Protein AF-0000000070115572 (afdb_homodimer)

Solvent-accessible surface area (backbone atoms only — not comparable to full-atom values): 14801 Å² total; per-residue (Å²): 129,80,60,59,31,49,26,43,36,38,38,39,29,37,29,60,44,63,42,50,76,48,40,78,31,68,67,53,45,47,51,47,52,53,50,46,38,51,71,48,70,54,51,82,68,42,77,66,48,71,41,75,22,66,76,56,64,79,59,21,29,26,36,39,37,32,37,33,65,40,51,37,38,36,39,39,28,25,46,79,62,22,36,34,39,39,40,41,35,26,48,62,84,66,56,69,66,54,57,51,50,49,46,35,72,68,25,48,54,63,42,81,76,41,76,47,77,40,82,37,50,71,74,35,58,87,38,64,68,52,35,51,50,55,46,52,55,59,55,64,72,104,129,80,60,61,30,49,26,43,36,38,38,39,30,40,30,61,44,64,43,49,76,47,40,77,31,68,65,53,45,46,52,48,53,53,51,46,38,52,70,47,69,53,49,81,68,41,76,64,49,69,43,75,23,67,74,58,61,79,59,20,28,27,36,38,37,32,36,32,65,43,50,37,39,37,38,40,27,24,44,78,61,22,36,35,40,39,39,41,36,24,48,62,84,67,56,68,67,52,56,51,50,48,46,35,72,66,24,48,55,63,40,82,79,42,77,46,77,41,80,36,49,70,74,35,59,85,37,66,69,51,34,52,50,56,45,54,55,59,54,66,71,102

Radius of gyration: 18.83 Å; Cα contacts (8 Å, |Δi|>4): 636; chains: 2; bounding box: 41×57×43 Å

Nearest PDB structures (foldseek):
  1tlu-assembly1_B  TM=8.584E-01  e=2.158E-07  Thermotoga maritima
  1tmi-assembly1_B  TM=8.561E-01  e=4.772E-07  Thermotoga maritima
  1dfv-assembly2_B  TM=2.682E-01  e=1.563E-01  Homo sapiens
  3ped-assembly2_B  TM=2.708E-01  e=2.548E-01  Homo sapiens
  7cu8-assembly1_B  TM=3.172E-01  e=5.734E+00  Mycobacterium tuberculosis H37Rv

Organism: Actinoplanes teichomyceticus (NCBI:txid1867)

Secondary structure (DSSP, 8-state):
---SEEEEEEEEEEES-S--GGGG-HHHHHHHHHHHHHHTT--EEEEEEEEEE-SSTTT-EEEEEEEETTEEEEEEEETTTTEEEEEEEESS---HHHHHHHHHHHH---EEEEEEEEEEEET--SSHHHHHHHHHHHHTT-/---SEEEEEEEEEEES-S--GGGG-HHHHHHHHHHHHHHTT--EEEEEE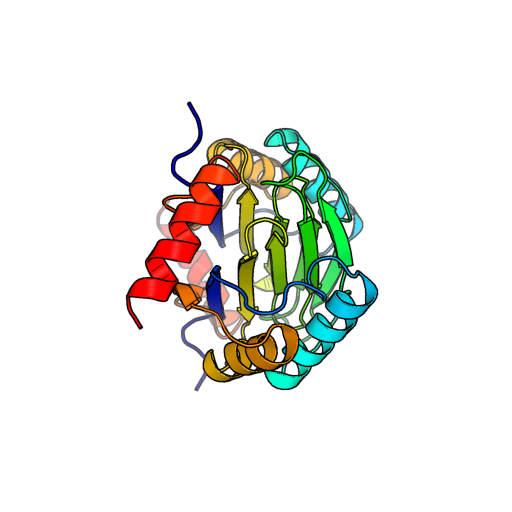EEEE-SSTTT-EEEEEEEETTEEEEEEEETTTTEEEEEEEESS---HHHHHHHHHHHH---EEEEEEEEEEEET--SSHHHHHHHHHHHHTT-

Structure (mmCIF, N/CA/C/O backbone):
data_AF-0000000070115572-model_v1
#
loop_
_entity.id
_entity.type
_entity.pdbx_description
1 polymer 'S-adenosylmethionine decarboxylase'
#
loop_
_atom_site.group_PDB
_atom_site.id
_atom_site.type_symbol
_atom_site.label_atom_id
_atom_site.label_alt_id
_atom_site.label_comp_id
_atom_site.label_asym_id
_atom_site.label_entity_id
_atom_site.label_seq_id
_atom_site.pdbx_PDB_ins_code
_atom_site.Cartn_x
_atom_site.Cartn_y
_atom_site.Cartn_z
_atom_site.occupancy
_atom_site.B_iso_or_equiv
_atom_site.auth_seq_id
_atom_site.auth_comp_id
_atom_site.auth_asym_id
_atom_site.auth_atom_id
_atom_site.pdbx_PDB_model_num
ATOM 1 N N . MET A 1 1 ? 23.078 -13.906 -2.074 1 37.97 1 MET A N 1
ATOM 2 C CA . MET A 1 1 ? 22.406 -14.648 -1.014 1 37.97 1 MET A CA 1
ATOM 3 C C . MET A 1 1 ? 20.891 -14.461 -1.088 1 37.97 1 MET A C 1
ATOM 5 O O . MET A 1 1 ? 20.406 -13.328 -1.059 1 37.97 1 MET A O 1
ATOM 9 N N . GLY A 1 2 ? 20.266 -15.367 -1.833 1 51.84 2 GLY A N 1
ATOM 10 C CA . GLY A 1 2 ? 18.859 -15.234 -2.219 1 51.84 2 GLY A CA 1
ATOM 11 C C . GLY A 1 2 ? 17.953 -14.914 -1.051 1 51.84 2 GLY A C 1
ATOM 12 O O . GLY A 1 2 ? 18.141 -15.438 0.051 1 51.84 2 GLY A O 1
ATOM 13 N N . ASN A 1 3 ? 17.312 -13.797 -0.941 1 62.81 3 ASN A N 1
ATOM 14 C CA . ASN A 1 3 ? 16.516 -13.422 0.221 1 62.81 3 ASN A CA 1
ATOM 15 C C . ASN A 1 3 ? 15.562 -14.547 0.622 1 62.81 3 ASN A C 1
ATOM 17 O O . ASN A 1 3 ? 15.047 -15.266 -0.236 1 62.81 3 ASN A O 1
ATOM 21 N N . ASP A 1 4 ? 15.609 -14.984 1.886 1 84.19 4 ASP A N 1
ATOM 22 C CA . ASP A 1 4 ? 14.727 -16.016 2.412 1 84.19 4 ASP A CA 1
ATOM 23 C C . ASP A 1 4 ? 13.273 -15.547 2.434 1 84.19 4 ASP A C 1
ATOM 25 O O . ASP A 1 4 ? 12.375 -16.297 2.816 1 84.19 4 ASP A O 1
ATOM 29 N N . HIS A 1 5 ? 13.125 -14.297 2.08 1 91.62 5 HIS A N 1
ATOM 30 C CA . HIS A 1 5 ? 11.781 -13.742 1.912 1 91.62 5 HIS A CA 1
ATOM 31 C C . HIS A 1 5 ? 11.688 -12.906 0.643 1 91.62 5 HIS A C 1
ATOM 33 O O . HIS A 1 5 ? 12.695 -12.664 -0.026 1 91.62 5 HIS A O 1
ATOM 39 N N . TYR A 1 6 ? 10.516 -12.633 0.18 1 91.12 6 TYR A N 1
ATOM 40 C CA . TYR A 1 6 ? 10.297 -11.867 -1.043 1 91.12 6 TYR A CA 1
ATOM 41 C C . TYR A 1 6 ? 10.867 -10.461 -0.913 1 91.12 6 TYR A C 1
ATOM 43 O O . TYR A 1 6 ? 11.648 -10.016 -1.758 1 91.12 6 TYR A O 1
ATOM 51 N N . GLY A 1 7 ? 10.383 -9.742 0.134 1 93.81 7 GLY A N 1
ATOM 52 C CA . GLY A 1 7 ? 10.789 -8.359 0.32 1 93.81 7 GLY A CA 1
ATOM 53 C C . GLY A 1 7 ? 10.375 -7.789 1.664 1 93.81 7 GLY A C 1
ATOM 54 O O . GLY A 1 7 ? 9.945 -8.531 2.551 1 93.81 7 GLY A O 1
ATOM 55 N N . ASP A 1 8 ? 10.617 -6.484 1.775 1 95.94 8 ASP A N 1
ATOM 56 C CA . ASP A 1 8 ? 10.312 -5.781 3.016 1 95.94 8 ASP A CA 1
ATOM 57 C C . ASP A 1 8 ? 9.219 -4.738 2.793 1 95.94 8 ASP A C 1
ATOM 59 O O . ASP A 1 8 ? 9.156 -4.105 1.736 1 95.94 8 ASP A O 1
ATOM 63 N N . GLU A 1 9 ? 8.375 -4.574 3.771 1 97.69 9 GLU A N 1
ATOM 64 C CA . GLU A 1 9 ? 7.34 -3.549 3.756 1 97.69 9 GLU A CA 1
ATOM 65 C C . GLU A 1 9 ? 7.469 -2.611 4.953 1 97.69 9 GLU A C 1
ATOM 67 O O . GLU A 1 9 ? 7.363 -3.043 6.102 1 97.69 9 GLU A O 1
ATOM 72 N N . LEU A 1 10 ? 7.742 -1.354 4.656 1 98.25 10 LEU A N 1
ATOM 73 C CA . LEU A 1 10 ? 7.863 -0.293 5.652 1 98.25 10 LEU A CA 1
ATOM 74 C C . LEU A 1 10 ? 6.574 0.517 5.742 1 98.25 10 LEU A C 1
ATOM 76 O O . LEU A 1 10 ? 6.047 0.964 4.723 1 98.25 10 LEU A O 1
ATOM 80 N N . THR A 1 11 ? 6.027 0.649 6.961 1 98.38 11 THR A N 1
ATOM 81 C CA . THR A 1 11 ? 4.91 1.558 7.207 1 98.38 11 THR A CA 1
ATOM 82 C C . THR A 1 11 ? 5.281 2.592 8.266 1 98.38 11 THR A C 1
ATOM 84 O O . THR A 1 11 ? 5.867 2.25 9.297 1 98.38 11 THR A O 1
ATOM 87 N N . LEU A 1 12 ? 5 3.836 7.949 1 98.56 12 LEU A N 1
ATOM 88 C CA . LEU A 1 12 ? 5.277 4.93 8.867 1 98.56 12 LEU A CA 1
ATOM 89 C C . LEU A 1 12 ? 4.047 5.812 9.055 1 98.56 12 LEU A C 1
ATOM 91 O O . LEU A 1 12 ? 3.199 5.898 8.164 1 98.56 12 LEU A O 1
ATOM 95 N N . ARG A 1 13 ? 3.977 6.387 10.203 1 97.88 13 ARG A N 1
ATOM 96 C CA . ARG A 1 13 ? 3.193 7.594 10.453 1 97.88 13 ARG A CA 1
ATOM 97 C C . ARG A 1 13 ? 4.09 8.75 10.883 1 97.88 13 ARG A C 1
ATOM 99 O O . ARG A 1 13 ? 4.801 8.648 11.883 1 97.88 13 ARG A O 1
ATOM 106 N N . LEU A 1 14 ? 4.125 9.758 10.117 1 97.81 14 LEU A N 1
ATOM 107 C CA . LEU A 1 14 ? 4.848 10.977 10.453 1 97.81 14 LEU A CA 1
ATOM 108 C C . LEU A 1 14 ? 3.889 12.055 10.953 1 97.81 14 LEU A C 1
ATOM 110 O O . LEU A 1 14 ? 2.854 12.312 10.336 1 97.81 14 LEU A O 1
ATOM 114 N N . SER A 1 15 ? 4.258 12.625 12.055 1 96.19 15 SER A N 1
ATOM 115 C CA . SER A 1 15 ? 3.375 13.578 12.711 1 96.19 15 SER A CA 1
ATOM 116 C C . SER A 1 15 ? 4.102 14.883 13.016 1 96.19 15 SER A C 1
ATOM 118 O O . SER A 1 15 ? 5.332 14.93 13.016 1 96.19 15 SER A O 1
ATOM 120 N N . GLY A 1 16 ? 3.275 15.883 13.289 1 94.81 16 GLY A N 1
ATOM 121 C CA . GLY A 1 16 ? 3.861 17.172 13.633 1 94.81 16 GLY A CA 1
ATOM 122 C C . GLY A 1 16 ? 4.711 17.75 12.516 1 94.81 16 GLY A C 1
ATOM 123 O O . GLY A 1 16 ? 5.789 18.297 12.766 1 94.81 16 GLY A O 1
ATOM 124 N N . ILE A 1 17 ? 4.25 17.594 11.336 1 96.19 17 ILE A N 1
ATOM 125 C CA . ILE A 1 17 ? 4.977 18.031 10.148 1 96.19 17 ILE A CA 1
ATOM 126 C C . ILE A 1 17 ? 5.176 19.531 10.18 1 96.19 17 ILE A C 1
ATOM 128 O O . ILE A 1 17 ? 4.219 20.297 10.375 1 96.19 17 ILE A O 1
ATOM 132 N N . ALA A 1 18 ? 6.418 19.938 9.945 1 97.06 18 ALA A N 1
ATOM 133 C CA . ALA A 1 18 ? 6.77 21.344 10.086 1 97.06 18 ALA A CA 1
ATOM 134 C C . ALA A 1 18 ? 6.242 22.172 8.914 1 97.06 18 ALA A C 1
ATOM 136 O O . ALA A 1 18 ? 5.68 23.25 9.109 1 97.06 18 ALA A O 1
ATOM 137 N N . ASP A 1 19 ? 6.426 21.734 7.75 1 97.81 19 ASP A N 1
ATOM 138 C CA . ASP A 1 19 ? 6.004 22.422 6.531 1 97.81 19 ASP A CA 1
ATOM 139 C C . ASP A 1 19 ? 4.984 21.594 5.758 1 97.81 19 ASP A C 1
ATOM 141 O O . ASP A 1 19 ? 5.324 20.547 5.199 1 97.81 19 ASP A O 1
ATOM 145 N N . VAL A 1 20 ? 3.76 22.078 5.656 1 97 20 VAL A N 1
ATOM 146 C CA . VAL A 1 20 ? 2.697 21.266 5.066 1 97 20 VAL A CA 1
ATOM 147 C C . VAL A 1 20 ? 2.402 21.766 3.648 1 97 20 VAL A C 1
ATOM 149 O O . VAL A 1 20 ? 1.461 21.281 3.006 1 97 20 VAL A O 1
ATOM 152 N N . THR A 1 21 ? 3.207 22.641 3.086 1 96.56 21 THR A N 1
ATOM 153 C CA . THR A 1 21 ? 2.93 23.328 1.828 1 96.56 21 THR A CA 1
ATOM 154 C C . THR A 1 21 ? 2.854 22.328 0.676 1 96.56 21 THR A C 1
ATOM 156 O O . THR A 1 21 ? 2.014 22.469 -0.216 1 96.56 21 THR A O 1
ATOM 159 N N . ALA A 1 22 ? 3.645 21.344 0.724 1 97.62 22 ALA A N 1
ATOM 160 C CA . ALA A 1 22 ? 3.738 20.391 -0.385 1 97.62 22 ALA A CA 1
ATOM 161 C C . ALA A 1 22 ? 2.645 19.344 -0.297 1 97.62 22 ALA A C 1
ATOM 163 O O . ALA A 1 22 ? 2.385 18.625 -1.269 1 97.62 22 ALA A O 1
ATOM 164 N N . LEU A 1 23 ? 1.978 19.219 0.85 1 96.75 23 LEU A N 1
ATOM 165 C CA . LEU A 1 23 ? 1.125 18.062 1.142 1 96.75 23 LEU A CA 1
ATOM 166 C C . LEU A 1 23 ? -0.179 18.141 0.354 1 96.75 23 LEU A C 1
ATOM 168 O O . LEU A 1 23 ? -0.893 17.156 0.228 1 96.75 23 LEU A O 1
ATOM 172 N N . ASP A 1 24 ? -0.471 19.297 -0.156 1 93.75 24 ASP A N 1
ATOM 173 C CA . ASP A 1 24 ? -1.693 19.453 -0.937 1 93.75 24 ASP A CA 1
ATOM 174 C C . ASP A 1 24 ? -1.38 19.875 -2.369 1 93.75 24 ASP A C 1
ATOM 176 O O . ASP A 1 24 ? -2.197 20.531 -3.021 1 93.75 24 ASP A O 1
ATOM 180 N N . ASP A 1 25 ? -0.298 19.578 -2.889 1 96.69 25 ASP A N 1
ATOM 181 C CA . ASP A 1 25 ? 0.164 19.953 -4.223 1 96.69 25 ASP A CA 1
ATOM 182 C C . ASP A 1 25 ? 0.465 18.719 -5.066 1 96.69 25 ASP A C 1
ATOM 184 O O . ASP A 1 25 ? 1.462 18.031 -4.84 1 96.69 25 ASP A O 1
ATOM 188 N N . ASP A 1 26 ? -0.375 18.516 -6.117 1 97.62 26 ASP A N 1
ATOM 189 C CA . ASP A 1 26 ? -0.259 17.312 -6.953 1 97.62 26 ASP A CA 1
ATOM 190 C C . ASP A 1 26 ? 1.128 17.219 -7.586 1 97.62 26 ASP A C 1
ATOM 192 O O . ASP A 1 26 ? 1.725 16.141 -7.629 1 97.62 26 ASP A O 1
ATOM 196 N N . GLN A 1 27 ? 1.569 18.312 -8.078 1 98 27 GLN A N 1
ATOM 197 C CA . GLN A 1 27 ? 2.854 18.312 -8.766 1 98 27 GLN A CA 1
ATOM 198 C C . GLN A 1 27 ? 4.004 18.062 -7.797 1 98 27 GLN A C 1
ATOM 200 O O . GLN A 1 27 ? 4.941 17.328 -8.117 1 98 27 GLN A O 1
ATOM 205 N N . ALA A 1 28 ? 3.93 18.703 -6.652 1 98.38 28 ALA A N 1
ATOM 206 C CA . ALA A 1 28 ? 4.965 18.5 -5.641 1 98.38 28 ALA A CA 1
ATOM 207 C C . ALA A 1 28 ? 5.016 17.031 -5.199 1 98.38 28 ALA A C 1
ATOM 209 O O . ALA A 1 28 ? 6.098 16.453 -5.062 1 98.38 28 ALA A O 1
ATOM 210 N N . LEU A 1 29 ? 3.889 16.438 -5.012 1 98.44 29 LEU A N 1
ATOM 211 C CA . LEU A 1 29 ? 3.834 15.055 -4.551 1 98.44 29 LEU A CA 1
ATOM 212 C C . LEU A 1 29 ? 4.305 14.102 -5.645 1 98.44 29 LEU A C 1
ATOM 214 O O . LEU A 1 29 ? 4.949 13.094 -5.355 1 98.44 29 LEU A O 1
ATOM 218 N N . THR A 1 30 ? 3.969 14.391 -6.879 1 98.62 30 THR A N 1
ATOM 219 C CA . THR A 1 30 ? 4.453 13.586 -7.996 1 98.62 30 THR A CA 1
ATOM 220 C C . THR A 1 30 ? 5.977 13.602 -8.055 1 98.62 30 THR A C 1
ATOM 222 O O . THR A 1 30 ? 6.609 12.547 -8.164 1 98.62 30 THR A O 1
ATOM 225 N N . ARG A 1 31 ? 6.535 14.758 -7.961 1 98.5 31 ARG A N 1
ATOM 226 C CA . ARG A 1 31 ? 7.984 14.898 -7.961 1 98.5 31 ARG A CA 1
ATOM 227 C C . ARG A 1 31 ? 8.602 14.18 -6.766 1 98.5 31 ARG A C 1
ATOM 229 O O . ARG A 1 31 ? 9.609 13.477 -6.91 1 98.5 31 ARG A O 1
ATOM 236 N N . PHE A 1 32 ? 8.008 14.359 -5.637 1 98.75 32 PHE A N 1
ATOM 237 C CA . PHE A 1 32 ? 8.5 13.727 -4.418 1 98.75 32 PHE A CA 1
ATOM 238 C C . PHE A 1 32 ? 8.555 12.211 -4.578 1 98.75 32 PHE A C 1
ATOM 240 O O . PHE A 1 32 ? 9.562 11.586 -4.246 1 98.75 32 PHE A O 1
ATOM 247 N N . MET A 1 33 ? 7.473 11.633 -5.109 1 98.69 33 MET A N 1
ATOM 248 C CA . MET A 1 33 ? 7.41 10.18 -5.246 1 98.69 33 MET A CA 1
ATOM 249 C C . MET A 1 33 ? 8.516 9.68 -6.164 1 98.69 33 MET A C 1
ATOM 251 O O . MET A 1 33 ? 9.148 8.656 -5.883 1 98.69 33 MET A O 1
ATOM 255 N N . ARG A 1 34 ? 8.742 10.359 -7.215 1 98.25 34 ARG A N 1
ATOM 256 C CA . ARG A 1 34 ? 9.797 9.961 -8.141 1 98.25 34 ARG A CA 1
ATOM 257 C C . ARG A 1 34 ? 11.164 10.07 -7.48 1 98.25 34 ARG A C 1
ATOM 259 O O . ARG A 1 34 ? 12 9.172 -7.625 1 98.25 34 ARG A O 1
ATOM 266 N N . GLU A 1 35 ? 11.391 11.133 -6.781 1 98.38 35 GLU A N 1
ATOM 267 C CA . GLU A 1 35 ? 12.664 11.344 -6.094 1 98.38 35 GLU A CA 1
ATOM 268 C C . GLU A 1 35 ? 12.867 10.312 -4.984 1 98.38 35 GLU A C 1
ATOM 270 O O . GLU A 1 35 ? 13.992 9.844 -4.773 1 98.38 35 GLU A O 1
ATOM 275 N N . LEU A 1 36 ? 11.797 10 -4.238 1 98.19 36 LEU A N 1
ATOM 276 C CA . LEU A 1 36 ? 11.859 8.977 -3.199 1 98.19 36 LEU A CA 1
ATOM 277 C C . LEU A 1 36 ? 12.297 7.637 -3.779 1 98.19 36 LEU A C 1
ATOM 279 O O . LEU A 1 36 ? 13.219 7.008 -3.266 1 98.19 36 LEU A O 1
ATOM 283 N N . VAL A 1 37 ? 11.656 7.219 -4.883 1 97.19 37 VAL A N 1
ATOM 284 C CA . VAL A 1 37 ? 11.93 5.934 -5.52 1 97.19 37 VAL A CA 1
ATOM 285 C C . VAL A 1 37 ? 13.383 5.898 -6 1 97.19 37 VAL A C 1
ATOM 287 O O . VAL A 1 37 ? 14.078 4.898 -5.82 1 97.19 37 VAL A O 1
ATOM 290 N N . GLN A 1 38 ? 13.789 7.008 -6.559 1 96.31 38 GLN A N 1
ATOM 291 C CA . GLN A 1 38 ? 15.172 7.113 -7.008 1 96.31 38 GLN A CA 1
ATOM 292 C C . GLN A 1 38 ? 16.141 7.012 -5.832 1 96.31 38 GLN A C 1
ATOM 294 O O . GLN A 1 38 ? 17.141 6.293 -5.906 1 96.31 38 GLN A O 1
ATOM 299 N N . ARG A 1 39 ? 15.859 7.672 -4.781 1 96.38 39 ARG A N 1
ATOM 300 C CA . ARG A 1 39 ? 16.719 7.715 -3.611 1 96.38 39 ARG A CA 1
ATOM 301 C C . ARG A 1 39 ? 16.906 6.328 -3.008 1 96.38 39 ARG A C 1
ATOM 303 O O . ARG A 1 39 ? 17.984 5.988 -2.529 1 96.38 39 ARG A O 1
ATOM 310 N N . ILE A 1 40 ? 15.844 5.555 -3.025 1 95.06 40 ILE A N 1
ATOM 311 C CA . ILE A 1 40 ? 15.922 4.25 -2.377 1 95.06 40 ILE A CA 1
ATOM 312 C C . ILE A 1 40 ? 16.359 3.193 -3.393 1 95.06 40 ILE A C 1
ATOM 314 O O . ILE A 1 40 ? 16.281 1.993 -3.115 1 95.06 40 ILE A O 1
ATOM 318 N N . GLY A 1 41 ? 16.672 3.625 -4.559 1 94 41 GLY A N 1
ATOM 319 C CA . GLY A 1 41 ? 17.297 2.756 -5.547 1 94 41 GLY A CA 1
ATOM 320 C C . GLY A 1 41 ? 16.297 1.858 -6.258 1 94 41 GLY A C 1
ATOM 321 O O . GLY A 1 41 ? 16.641 0.74 -6.652 1 94 41 GLY A O 1
ATOM 322 N N . MET A 1 42 ? 15.078 2.256 -6.422 1 94.19 42 MET A N 1
ATOM 323 C CA . MET A 1 42 ? 14.055 1.443 -7.07 1 94.19 42 MET A CA 1
ATOM 324 C C . MET A 1 42 ? 13.688 2.016 -8.438 1 94.19 42 MET A C 1
ATOM 326 O O . MET A 1 42 ? 14.211 3.057 -8.836 1 94.19 42 MET A O 1
ATOM 330 N N . THR A 1 43 ? 12.922 1.245 -9.133 1 93.5 43 THR A N 1
ATOM 331 C CA . THR A 1 43 ? 12.516 1.633 -10.484 1 93.5 43 THR A CA 1
ATOM 332 C C . THR A 1 43 ? 11 1.746 -10.586 1 93.5 43 THR A C 1
ATOM 334 O O . THR A 1 43 ? 10.273 0.813 -10.227 1 93.5 43 THR A O 1
ATOM 337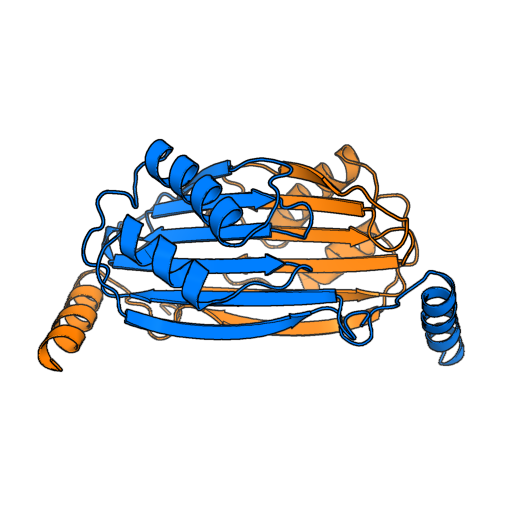 N N . VAL A 1 44 ? 10.578 2.896 -11.156 1 95.94 44 VAL A N 1
ATOM 338 C CA . VAL A 1 44 ? 9.156 3.104 -11.391 1 95.94 44 VAL A CA 1
ATOM 339 C C . VAL A 1 44 ? 8.719 2.355 -12.648 1 95.94 44 VAL A C 1
ATOM 341 O O . VAL A 1 44 ? 9.344 2.494 -13.703 1 95.94 44 VAL A O 1
ATOM 344 N N . ILE A 1 45 ? 7.668 1.651 -12.5 1 96.19 45 ILE A N 1
ATOM 345 C CA . ILE A 1 45 ? 7.121 0.988 -13.68 1 96.19 45 ILE A CA 1
ATOM 346 C C . ILE A 1 45 ? 5.844 1.694 -14.125 1 96.19 45 ILE A C 1
ATOM 348 O O . ILE A 1 45 ? 5.551 1.767 -15.32 1 96.19 45 ILE A O 1
ATOM 352 N N . ALA A 1 46 ? 5.062 2.207 -13.234 1 97.56 46 ALA A N 1
ATOM 353 C CA . ALA A 1 46 ? 3.848 2.947 -13.555 1 97.56 46 ALA A CA 1
ATOM 354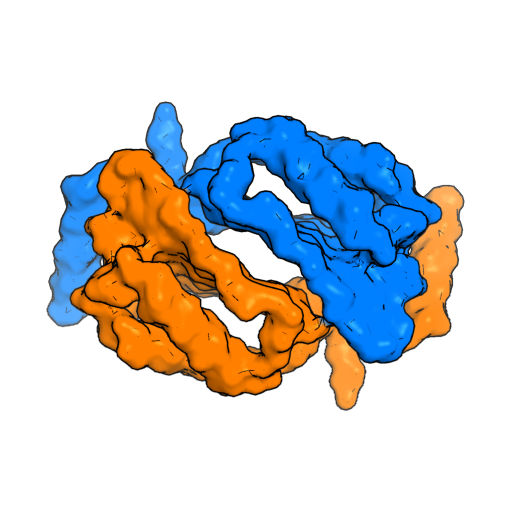 C C . ALA A 1 46 ? 3.533 3.982 -12.477 1 97.56 46 ALA A C 1
ATOM 356 O O . ALA A 1 46 ? 3.709 3.719 -11.281 1 97.56 46 ALA A O 1
ATOM 357 N N . GLY A 1 47 ? 3.021 5.133 -12.922 1 97.31 47 GLY A N 1
ATOM 358 C CA . GLY A 1 47 ? 2.715 6.23 -12.023 1 97.31 47 GLY A CA 1
ATOM 359 C C . GLY A 1 47 ? 3.838 7.242 -11.914 1 97.31 47 GLY A C 1
ATOM 360 O O . GLY A 1 47 ? 4.668 7.359 -12.812 1 97.31 47 GLY A O 1
ATOM 361 N N . PRO A 1 48 ? 3.676 8.039 -10.812 1 98.38 48 PRO A N 1
ATOM 362 C CA . PRO A 1 48 ? 2.764 8.078 -9.664 1 98.38 48 PRO A CA 1
ATOM 363 C C . PRO A 1 48 ? 1.355 8.531 -10.047 1 98.38 48 PRO A C 1
ATOM 365 O O . PRO A 1 48 ? 1.188 9.344 -10.953 1 98.38 48 PRO A O 1
ATOM 368 N N . MET A 1 49 ? 0.432 7.969 -9.422 1 98.44 49 MET A N 1
ATOM 369 C CA . MET A 1 49 ? -0.957 8.414 -9.43 1 98.44 49 MET A CA 1
ATOM 370 C C . MET A 1 49 ? -1.274 9.219 -8.172 1 98.44 49 MET A C 1
ATOM 372 O O . MET A 1 49 ? -1.022 8.75 -7.055 1 98.44 49 MET A O 1
ATOM 376 N N . VAL A 1 50 ? -1.714 10.469 -8.359 1 98.12 50 VAL A N 1
ATOM 377 C CA . VAL A 1 50 ? -2.064 11.328 -7.234 1 98.12 50 VAL A CA 1
ATOM 378 C C . VAL A 1 50 ? -3.555 11.656 -7.277 1 98.12 50 VAL A C 1
ATOM 380 O O . VAL A 1 50 ? -4.109 11.914 -8.352 1 98.12 50 VAL A O 1
ATOM 383 N N . ALA A 1 51 ? -4.191 11.633 -6.129 1 97.75 51 ALA A N 1
ATOM 384 C CA . ALA A 1 51 ? -5.621 11.93 -6.055 1 97.75 51 ALA A CA 1
ATOM 385 C C . ALA A 1 51 ? -5.957 12.695 -4.781 1 97.75 51 ALA A C 1
ATOM 387 O O . ALA A 1 51 ? -5.234 12.609 -3.787 1 97.75 51 ALA A O 1
ATOM 388 N N . THR A 1 52 ? -7.023 13.414 -4.859 1 96.12 52 THR A N 1
ATOM 389 C CA . THR A 1 52 ? -7.492 14.211 -3.727 1 96.12 52 THR A CA 1
ATOM 390 C C . THR A 1 52 ? -8.57 13.453 -2.947 1 96.12 52 THR A C 1
ATOM 392 O O . THR A 1 52 ? -9.523 12.945 -3.535 1 96.12 52 THR A O 1
ATOM 395 N N . GLU A 1 53 ? -8.25 13.312 -1.733 1 88.38 53 GLU A N 1
ATOM 396 C CA . GLU A 1 53 ? -9.273 12.82 -0.823 1 88.38 53 GLU A CA 1
ATOM 397 C C . GLU A 1 53 ? -10.094 13.977 -0.242 1 88.38 53 GLU A C 1
ATOM 399 O O . GLU A 1 53 ? -9.57 14.805 0.498 1 88.38 53 GLU A O 1
ATOM 404 N N . GLY A 1 54 ? -11.266 13.977 -0.555 1 85.38 54 GLY A N 1
ATOM 405 C CA . GLY A 1 54 ? -12.133 15.047 -0.08 1 85.38 54 GLY A CA 1
ATOM 406 C C . GLY A 1 54 ? -12.672 14.797 1.314 1 85.38 54 GLY A C 1
ATOM 407 O O . GLY A 1 54 ? -12.125 13.992 2.064 1 85.38 54 GLY A O 1
ATOM 408 N N . GLY A 1 55 ? -13.633 15.656 1.797 1 82.06 55 GLY A N 1
ATOM 409 C CA . GLY A 1 55 ? -14.234 15.539 3.115 1 82.06 55 GLY A CA 1
ATOM 410 C C . GLY A 1 55 ? -13.891 16.703 4.031 1 82.06 55 GLY A C 1
ATOM 411 O O . GLY A 1 55 ? -13.445 17.75 3.566 1 82.06 55 GLY A O 1
ATOM 412 N N . PRO A 1 56 ? -14.219 16.438 5.266 1 84.06 56 PRO A N 1
ATOM 413 C CA . PRO A 1 56 ? -13.867 17.469 6.234 1 84.06 56 PRO A CA 1
ATOM 414 C C . PRO A 1 56 ? -12.352 17.641 6.391 1 84.06 56 PRO A C 1
ATOM 416 O O . PRO A 1 56 ? -11.586 16.781 5.969 1 84.06 56 PRO A O 1
ATOM 419 N N . PRO A 1 57 ? -11.938 18.75 6.973 1 83.12 57 PRO A N 1
ATOM 420 C CA . PRO A 1 57 ? -10.508 19.078 7.059 1 83.12 57 PRO A CA 1
ATOM 421 C C . PRO A 1 57 ? -9.688 17.969 7.719 1 83.12 57 PRO A C 1
ATOM 423 O O . PRO A 1 57 ? -8.539 17.734 7.344 1 83.12 57 PRO A O 1
ATOM 426 N N . GLU A 1 58 ? -10.211 17.281 8.703 1 79.94 58 GLU A N 1
ATOM 427 C CA . GLU A 1 58 ? -9.461 16.266 9.43 1 79.94 58 GLU A CA 1
ATOM 428 C C . GLU A 1 58 ? -9.305 14.992 8.602 1 79.94 58 GLU A C 1
ATOM 430 O O . GLU A 1 58 ? -8.547 14.086 8.961 1 79.94 58 GLU A O 1
ATOM 435 N N . ARG A 1 59 ? -9.938 15 7.41 1 82.31 59 ARG A N 1
ATOM 436 C CA . ARG A 1 59 ? -9.828 13.812 6.562 1 82.31 59 ARG A CA 1
ATOM 437 C C . ARG A 1 59 ? -9.398 14.195 5.152 1 82.31 59 ARG A C 1
ATOM 439 O O . ARG A 1 59 ? -9.102 13.32 4.332 1 82.31 59 ARG A O 1
ATOM 446 N N . ALA A 1 60 ? -9.414 15.43 4.93 1 89.12 60 ALA A N 1
ATOM 447 C CA . ALA A 1 60 ? -9.062 15.906 3.592 1 89.12 60 ALA A CA 1
ATOM 448 C C . ALA A 1 60 ? -7.555 15.875 3.375 1 89.12 60 ALA A C 1
ATOM 450 O O . ALA A 1 60 ? -6.785 16.219 4.277 1 89.12 60 ALA A O 1
ATOM 451 N N . GLY A 1 61 ? -7.133 15.422 2.254 1 93.5 61 GLY A N 1
ATOM 452 C CA . GLY A 1 61 ? -5.73 15.352 1.889 1 93.5 61 GLY A CA 1
ATOM 453 C C . GLY A 1 61 ? -5.5 14.766 0.507 1 93.5 61 GLY A C 1
ATOM 454 O O . GLY A 1 61 ? -6.297 14.992 -0.407 1 93.5 61 GLY A O 1
ATOM 455 N N . LYS A 1 62 ? -4.324 14.234 0.306 1 96.75 62 LYS A N 1
ATOM 456 C CA . LYS A 1 62 ? -3.975 13.633 -0.98 1 96.75 62 LYS A CA 1
ATOM 457 C C . LYS A 1 62 ? -3.299 12.281 -0.791 1 96.75 62 LYS A C 1
ATOM 459 O O . LYS A 1 62 ? -2.646 12.047 0.227 1 96.75 62 LYS A O 1
ATOM 464 N N . SER A 1 63 ? -3.537 11.453 -1.713 1 97.31 63 SER A N 1
ATOM 465 C CA . SER A 1 63 ? -2.838 10.18 -1.805 1 97.31 63 SER A CA 1
ATOM 466 C C . SER A 1 63 ? -1.986 10.102 -3.068 1 97.31 63 SER A C 1
ATOM 468 O O . SER A 1 63 ? -2.395 10.586 -4.125 1 97.31 63 SER A O 1
ATOM 470 N N . ALA A 1 64 ? -0.852 9.555 -2.955 1 98.31 64 ALA A N 1
ATOM 471 C CA . ALA A 1 64 ? 0.029 9.273 -4.086 1 98.31 64 ALA A CA 1
ATOM 472 C C . ALA A 1 64 ? 0.538 7.836 -4.043 1 98.31 64 ALA A C 1
ATOM 474 O O . ALA A 1 64 ? 1.016 7.371 -3.004 1 98.31 64 ALA A O 1
ATOM 475 N N . VAL A 1 65 ? 0.403 7.148 -5.188 1 98.44 65 VAL A N 1
ATOM 476 C CA . VAL A 1 65 ? 0.865 5.77 -5.254 1 98.44 65 VAL A CA 1
ATOM 477 C C . VAL A 1 65 ? 1.703 5.562 -6.516 1 98.44 65 VAL A C 1
ATOM 479 O O . VAL A 1 65 ? 1.468 6.211 -7.535 1 98.44 65 VAL A O 1
ATOM 482 N N . VAL A 1 66 ? 2.67 4.715 -6.43 1 98.44 66 VAL A N 1
ATOM 483 C CA . VAL A 1 66 ? 3.529 4.363 -7.555 1 98.44 66 VAL A CA 1
ATOM 484 C C . VAL A 1 66 ? 3.783 2.855 -7.562 1 98.44 66 VAL A C 1
ATOM 486 O O . VAL A 1 66 ? 3.936 2.242 -6.504 1 98.44 66 VAL A O 1
ATOM 489 N N . ILE A 1 67 ? 3.725 2.266 -8.727 1 98 67 ILE A N 1
ATOM 490 C CA . ILE A 1 67 ? 4.082 0.861 -8.883 1 98 67 ILE A CA 1
ATOM 491 C C . ILE A 1 67 ? 5.566 0.742 -9.227 1 98 67 ILE A C 1
ATOM 493 O O . ILE A 1 67 ? 6.055 1.41 -10.141 1 98 67 ILE A O 1
ATOM 497 N N . LEU A 1 68 ? 6.199 -0.065 -8.477 1 95.69 68 LEU A N 1
ATOM 498 C CA . LEU A 1 68 ? 7.629 -0.307 -8.641 1 95.69 68 LEU A CA 1
ATOM 499 C C . LEU A 1 68 ? 7.875 -1.626 -9.359 1 95.69 68 LEU A C 1
ATOM 501 O O . LEU A 1 68 ? 7 -2.494 -9.398 1 95.69 68 LEU A O 1
ATOM 505 N N . ALA A 1 69 ? 9.062 -1.795 -9.953 1 86.56 69 ALA A N 1
ATOM 506 C CA . ALA A 1 69 ? 9.469 -3.107 -10.453 1 86.56 69 ALA A CA 1
ATOM 507 C C . ALA A 1 69 ? 9.461 -4.145 -9.336 1 86.56 69 ALA A C 1
ATOM 509 O O . ALA A 1 69 ? 9.25 -5.336 -9.586 1 86.56 69 ALA A O 1
ATOM 510 N N . GLU A 1 70 ? 9.453 -3.588 -8.117 1 74 70 GLU A N 1
ATOM 511 C CA . GLU A 1 70 ? 9.547 -4.418 -6.922 1 74 70 GLU A CA 1
ATOM 512 C C . GLU A 1 70 ? 8.352 -4.188 -5.996 1 74 70 GLU A C 1
ATOM 514 O O . GLU A 1 70 ? 8.516 -4.098 -4.777 1 74 70 GLU A O 1
ATOM 519 N N . SER A 1 71 ? 7.238 -3.943 -6.391 1 93.62 71 SER A N 1
ATOM 520 C CA . SER A 1 71 ? 5.996 -3.783 -5.637 1 93.62 71 SER A CA 1
ATOM 521 C C . SER A 1 71 ? 5.461 -2.359 -5.75 1 93.62 71 SER A C 1
ATOM 523 O O . SER A 1 71 ? 5.168 -1.886 -6.852 1 93.62 71 SER A O 1
ATOM 525 N N . HIS A 1 72 ? 5.238 -1.647 -4.492 1 97.62 72 HIS A N 1
ATOM 526 C CA . HIS A 1 72 ? 4.648 -0.319 -4.625 1 97.62 72 HIS A CA 1
ATOM 527 C C . HIS A 1 72 ? 5.035 0.574 -3.451 1 97.62 72 HIS A C 1
ATOM 529 O O . HIS A 1 72 ? 5.566 0.093 -2.449 1 97.62 72 HIS A O 1
ATOM 535 N N . ALA A 1 73 ? 4.875 1.839 -3.621 1 98.31 73 ALA A N 1
ATOM 536 C CA . ALA A 1 73 ? 4.945 2.822 -2.543 1 98.31 73 ALA A CA 1
ATOM 537 C C . ALA A 1 73 ? 3.719 3.73 -2.547 1 98.31 73 ALA A C 1
ATOM 539 O O . ALA A 1 73 ? 3.168 4.031 -3.607 1 98.31 73 ALA A O 1
ATOM 540 N N . ALA A 1 74 ? 3.301 4.133 -1.368 1 98.44 74 ALA A N 1
ATOM 541 C CA . ALA A 1 74 ? 2.143 5.012 -1.219 1 98.44 74 ALA A CA 1
ATOM 542 C C . ALA A 1 74 ? 2.342 5.992 -0.067 1 98.44 74 ALA A C 1
ATOM 544 O O . ALA A 1 74 ? 2.959 5.652 0.946 1 98.44 74 ALA A O 1
ATOM 545 N N . ILE A 1 75 ? 1.834 7.172 -0.234 1 98.44 75 ILE A N 1
ATOM 546 C CA . ILE A 1 75 ? 1.741 8.117 0.873 1 98.44 75 ILE A CA 1
ATOM 547 C C . ILE A 1 75 ? 0.335 8.711 0.928 1 98.44 75 ILE A C 1
ATOM 549 O O . ILE A 1 75 ? -0.32 8.867 -0.105 1 98.44 75 ILE A O 1
ATOM 553 N N . HIS A 1 76 ? -0.172 8.977 2.041 1 97.06 76 HIS A N 1
ATOM 554 C CA . HIS A 1 76 ? -1.415 9.688 2.316 1 97.06 76 HIS A CA 1
ATOM 555 C C . HIS A 1 76 ? -1.172 10.891 3.219 1 97.06 76 HIS A C 1
ATOM 557 O O . HIS A 1 76 ? -0.68 10.742 4.34 1 97.06 76 HIS A O 1
ATOM 563 N N . THR A 1 77 ? -1.468 12.055 2.707 1 96.94 77 THR A N 1
ATOM 564 C CA . THR A 1 77 ? -1.13 13.289 3.4 1 96.94 77 THR A CA 1
ATOM 565 C C . THR A 1 77 ? -2.385 13.961 3.959 1 96.94 77 THR A C 1
ATOM 567 O O . THR A 1 77 ? -3.438 13.945 3.316 1 96.94 77 THR A O 1
ATOM 570 N N . TYR A 1 78 ? -2.258 14.453 5.145 1 94.31 78 TYR A N 1
ATOM 571 C CA . TYR A 1 78 ? -3.303 15.203 5.836 1 94.31 78 TYR A CA 1
ATOM 572 C C . TYR A 1 78 ? -2.766 16.531 6.363 1 94.31 78 TYR A C 1
ATOM 574 O O . TYR A 1 78 ? -2.455 16.656 7.551 1 94.31 78 TYR A O 1
ATOM 582 N N . PRO A 1 79 ? -2.773 17.516 5.449 1 94.19 79 PRO A N 1
ATOM 583 C CA . PRO A 1 79 ? -2.115 18.781 5.777 1 94.19 79 PRO A CA 1
ATOM 584 C C . PRO A 1 79 ? -2.715 19.469 7.008 1 94.19 79 PRO A C 1
ATOM 586 O O . PRO A 1 79 ? -1.983 20.031 7.824 1 94.19 79 PRO A O 1
ATOM 589 N N . HIS A 1 80 ? -3.996 19.422 7.227 1 92.25 80 HIS A N 1
ATOM 590 C CA . HIS A 1 80 ? -4.645 20.109 8.344 1 92.25 80 HIS A CA 1
ATOM 591 C C . HIS A 1 80 ? -4.266 19.469 9.672 1 92.25 80 HIS A C 1
ATOM 593 O O . HIS A 1 80 ? -4.277 20.141 10.711 1 92.25 80 HIS A O 1
ATOM 599 N N . LEU A 1 81 ? -3.912 18.234 9.633 1 92.19 81 LEU A N 1
ATOM 600 C CA . LEU A 1 81 ? -3.545 17.516 10.852 1 92.19 81 LEU A CA 1
ATOM 601 C C . LEU A 1 81 ? -2.029 17.406 10.984 1 92.19 81 LEU A C 1
ATOM 603 O O . LEU A 1 81 ? -1.521 16.953 12.008 1 92.19 81 LEU A O 1
ATOM 607 N N . ARG A 1 82 ? -1.364 17.703 9.938 1 94.31 82 ARG A N 1
ATOM 608 C CA . ARG A 1 82 ? 0.092 17.609 9.875 1 94.31 82 ARG A CA 1
ATOM 609 C C . ARG A 1 82 ? 0.561 16.172 10.055 1 94.31 82 ARG A C 1
ATOM 611 O O . ARG A 1 82 ? 1.412 15.891 10.898 1 94.31 82 ARG A O 1
ATOM 618 N N . GLU A 1 83 ? -0.064 15.328 9.25 1 95.25 83 GLU A N 1
ATOM 619 C CA . GLU A 1 83 ? 0.183 13.891 9.305 1 95.25 83 GLU A CA 1
ATOM 620 C C . GLU A 1 83 ? 0.466 13.328 7.918 1 95.25 83 GLU A C 1
ATOM 622 O O . GLU A 1 83 ? -0.094 13.797 6.926 1 95.25 83 GLU A O 1
ATOM 627 N N . ILE A 1 84 ? 1.281 12.312 7.852 1 97.12 84 ILE A N 1
ATOM 628 C CA . ILE A 1 84 ? 1.525 11.539 6.641 1 97.12 84 ILE A CA 1
ATOM 629 C C . ILE A 1 84 ? 1.588 10.047 6.988 1 97.12 84 ILE A C 1
ATOM 631 O O . ILE A 1 84 ? 2.256 9.656 7.945 1 97.12 84 ILE A O 1
ATOM 635 N N . PHE A 1 85 ? 0.854 9.25 6.25 1 97.75 85 PHE A N 1
ATOM 636 C CA . PHE A 1 85 ? 1.075 7.812 6.25 1 97.75 85 PHE A CA 1
ATOM 637 C C . PHE A 1 85 ? 1.963 7.398 5.086 1 97.75 85 PHE A C 1
ATOM 639 O O . PHE A 1 85 ? 1.816 7.91 3.973 1 97.75 85 PHE A O 1
ATOM 646 N N . VAL A 1 86 ? 2.85 6.434 5.332 1 98.56 86 VAL A N 1
ATOM 647 C CA . VAL A 1 86 ? 3.805 5.961 4.336 1 98.56 86 VAL A CA 1
ATOM 648 C C . VAL A 1 86 ? 3.754 4.438 4.254 1 98.56 86 VAL A C 1
ATOM 650 O O . VAL A 1 86 ? 3.752 3.754 5.277 1 98.56 86 VAL A O 1
ATOM 653 N N . ASN A 1 87 ? 3.658 3.924 3.121 1 98.38 87 ASN A N 1
ATOM 654 C CA . ASN A 1 87 ? 3.861 2.512 2.809 1 98.38 87 ASN A CA 1
ATOM 655 C C . ASN A 1 87 ? 4.926 2.324 1.729 1 98.38 87 ASN A C 1
ATOM 657 O O . ASN A 1 87 ? 4.816 2.891 0.64 1 98.38 87 ASN A O 1
ATOM 661 N N . VAL A 1 88 ? 5.945 1.557 1.981 1 98.12 88 VAL A N 1
ATOM 662 C CA . VAL A 1 88 ? 6.926 1.152 0.981 1 98.12 88 VAL A CA 1
ATOM 663 C C . VAL A 1 88 ? 7.125 -0.361 1.032 1 98.12 88 VAL A C 1
ATOM 665 O O . VAL A 1 88 ? 7.578 -0.899 2.045 1 98.12 88 VAL A O 1
ATOM 668 N N . PHE A 1 89 ? 6.73 -1.031 -0.017 1 97.62 89 PHE A N 1
ATOM 669 C CA . PHE A 1 89 ? 6.945 -2.463 -0.195 1 97.62 89 PHE A CA 1
ATOM 670 C C . PHE A 1 89 ? 7.895 -2.727 -1.359 1 97.62 89 PHE A C 1
ATOM 672 O O . PHE A 1 89 ? 7.66 -2.256 -2.475 1 97.62 89 PHE A O 1
ATOM 679 N N . SER A 1 90 ? 8.969 -3.457 -1.057 1 93.88 90 SER A N 1
ATOM 680 C CA . SER A 1 90 ? 9.953 -3.705 -2.104 1 93.88 90 SER A CA 1
ATOM 681 C C . SER A 1 90 ? 10.648 -5.051 -1.902 1 93.88 90 SER A C 1
ATOM 683 O O . SER A 1 90 ? 10.898 -5.457 -0.768 1 93.88 90 SER A O 1
ATOM 685 N N . CYS A 1 91 ? 10.922 -5.672 -2.996 1 89 91 CYS A N 1
ATOM 686 C CA . CYS A 1 91 ? 11.719 -6.891 -2.928 1 89 91 CYS A CA 1
ATOM 687 C C . CYS A 1 91 ? 13.203 -6.559 -2.824 1 89 91 CYS A C 1
ATOM 689 O O . CYS A 1 91 ? 14 -7.387 -2.367 1 89 91 CYS A O 1
ATOM 691 N N . LYS A 1 92 ? 13.578 -5.398 -3.355 1 89.31 92 LYS A N 1
ATOM 692 C CA . LYS A 1 92 ? 14.945 -4.914 -3.193 1 89.31 92 LYS A CA 1
ATOM 693 C C . LYS A 1 92 ? 15.125 -4.223 -1.846 1 89.31 92 LYS A C 1
ATOM 695 O O . LYS A 1 92 ? 14.273 -3.443 -1.421 1 89.31 92 LYS A O 1
ATOM 700 N N . PRO A 1 93 ? 16.234 -4.555 -1.272 1 91.19 93 PRO A N 1
ATOM 701 C CA . PRO A 1 93 ? 16.5 -3.906 0.016 1 91.19 93 PRO A CA 1
ATOM 702 C C . PRO A 1 93 ? 16.594 -2.387 -0.097 1 91.19 93 PRO A C 1
ATOM 704 O O . PRO A 1 93 ? 17.094 -1.869 -1.103 1 91.19 93 PRO A O 1
ATOM 707 N N . PHE A 1 94 ? 16.078 -1.671 0.919 1 95.06 94 PHE A N 1
ATOM 708 C CA . PHE A 1 94 ? 16.188 -0.223 1.048 1 95.06 94 PHE A CA 1
ATOM 709 C C . PHE A 1 94 ? 16.359 0.18 2.51 1 95.06 94 PHE A C 1
ATOM 711 O O . PHE A 1 94 ? 16.047 -0.6 3.41 1 95.06 94 PHE A O 1
ATOM 718 N N . ARG A 1 95 ? 16.969 1.367 2.66 1 96.12 95 ARG A N 1
ATOM 719 C CA . ARG A 1 95 ? 17.188 1.866 4.016 1 96.12 95 ARG A CA 1
ATOM 720 C C . ARG A 1 95 ? 16.078 2.83 4.426 1 96.12 95 ARG A C 1
ATOM 722 O O . ARG A 1 95 ? 15.797 3.801 3.719 1 96.12 95 ARG A O 1
ATOM 729 N N . GLU A 1 96 ? 15.469 2.529 5.598 1 97.88 96 GLU A N 1
ATOM 730 C CA . GLU A 1 96 ? 14.477 3.439 6.164 1 97.88 96 GLU A CA 1
ATOM 731 C C . GLU A 1 96 ? 15.031 4.859 6.27 1 97.88 96 GLU A C 1
ATOM 733 O O . GLU A 1 96 ? 14.312 5.832 6.039 1 97.88 96 GLU A O 1
ATOM 738 N N . ALA A 1 97 ? 16.297 5 6.617 1 97.88 97 ALA A N 1
ATOM 739 C CA . ALA A 1 97 ? 16.938 6.301 6.781 1 97.88 97 ALA A CA 1
ATOM 740 C C . ALA A 1 97 ? 16.859 7.121 5.496 1 97.88 97 ALA A C 1
ATOM 742 O O . ALA A 1 97 ? 16.719 8.344 5.539 1 97.88 97 ALA A O 1
ATOM 743 N N . ASP A 1 98 ? 16.969 6.43 4.406 1 98.25 98 ASP A N 1
ATOM 744 C CA . ASP A 1 98 ? 16.875 7.117 3.121 1 98.25 98 ASP A CA 1
ATOM 745 C C . ASP A 1 98 ? 15.445 7.617 2.875 1 98.25 98 ASP A C 1
ATOM 747 O O . ASP A 1 98 ? 15.25 8.703 2.32 1 98.25 98 ASP A O 1
ATOM 751 N N . VAL A 1 99 ? 14.414 6.82 3.217 1 98.5 99 VAL A N 1
ATOM 752 C CA . VAL A 1 99 ? 13.023 7.234 3.123 1 98.5 99 VAL A CA 1
ATOM 753 C C . VAL A 1 99 ? 12.789 8.477 3.977 1 98.5 99 VAL A C 1
ATOM 755 O O . VAL A 1 99 ? 12.25 9.477 3.496 1 98.5 99 VAL A O 1
ATOM 758 N N . LEU A 1 100 ? 13.305 8.453 5.184 1 98.62 100 LEU A N 1
ATOM 759 C CA . LEU A 1 100 ? 13.102 9.547 6.121 1 98.62 100 LEU A CA 1
ATOM 760 C C . LEU A 1 100 ? 13.836 10.805 5.652 1 98.62 100 LEU A C 1
ATOM 762 O O . LEU A 1 100 ? 13.344 11.922 5.832 1 98.62 100 LEU A O 1
ATOM 766 N N . ALA A 1 101 ? 14.969 10.625 5.066 1 98.44 101 ALA A N 1
ATOM 767 C CA . ALA A 1 101 ? 15.727 11.766 4.547 1 98.44 101 ALA A CA 1
ATOM 768 C C . ALA A 1 101 ? 14.938 12.484 3.455 1 98.44 101 ALA A C 1
ATOM 770 O O . ALA A 1 101 ? 14.961 13.719 3.381 1 98.44 101 ALA A O 1
ATOM 771 N N . GLU A 1 102 ? 14.32 11.719 2.6 1 98.62 102 GLU A N 1
ATOM 772 C CA . GLU A 1 102 ? 13.516 12.328 1.543 1 98.62 102 GLU A CA 1
ATOM 773 C C . GLU A 1 102 ? 12.336 13.102 2.121 1 98.62 102 GLU A C 1
ATOM 775 O O . GLU A 1 102 ? 11.961 14.156 1.608 1 98.62 102 GLU A O 1
ATOM 780 N N . PHE A 1 103 ? 11.727 12.562 3.182 1 98.75 103 PHE A N 1
ATOM 781 C CA . PHE A 1 103 ? 10.617 13.273 3.811 1 98.75 103 PHE A CA 1
ATOM 782 C C . PHE A 1 103 ? 11.109 14.547 4.492 1 98.75 103 PHE A C 1
ATOM 784 O O . PHE A 1 103 ? 10.414 15.57 4.488 1 98.75 103 PHE A O 1
ATOM 791 N N . ARG A 1 104 ? 12.273 14.508 5.098 1 98.5 104 ARG A N 1
ATOM 792 C CA . ARG A 1 104 ? 12.828 15.719 5.703 1 98.5 104 ARG A CA 1
ATOM 793 C C . ARG A 1 104 ? 13.039 16.812 4.66 1 98.5 104 ARG A C 1
ATOM 795 O O . ARG A 1 104 ? 12.812 17.984 4.93 1 98.5 104 ARG A O 1
ATOM 802 N N . ARG A 1 105 ? 13.461 16.422 3.525 1 98.06 105 ARG A N 1
ATOM 803 C CA . ARG A 1 105 ? 13.641 17.375 2.434 1 98.06 105 ARG A CA 1
ATOM 804 C C . ARG A 1 105 ? 12.305 17.984 2.016 1 98.06 105 ARG A C 1
ATOM 806 O O . ARG A 1 105 ? 12.219 19.172 1.725 1 98.06 105 ARG A O 1
ATOM 813 N N . LEU A 1 106 ? 11.273 17.188 2.008 1 97.75 106 LEU A N 1
ATOM 814 C CA . LEU A 1 106 ? 9.953 17.594 1.531 1 97.75 106 LEU A CA 1
ATOM 815 C C . LEU A 1 106 ? 9.266 18.5 2.545 1 97.75 106 LEU A C 1
ATOM 817 O O . LEU A 1 106 ? 8.664 19.516 2.174 1 97.75 106 LEU A O 1
ATOM 821 N N . VAL A 1 107 ? 9.367 18.172 3.916 1 98.19 107 VAL A N 1
ATOM 822 C CA . VAL A 1 107 ? 8.422 18.781 4.84 1 98.19 107 VAL A CA 1
ATOM 823 C C . VAL A 1 107 ? 9.18 19.375 6.035 1 98.19 107 VAL A C 1
ATOM 825 O O . VAL A 1 107 ? 8.57 19.922 6.953 1 98.19 107 VAL A O 1
ATOM 828 N N . GLY A 1 108 ? 10.438 19.234 6.043 1 97.69 108 GLY A N 1
ATOM 829 C CA . GLY A 1 108 ? 11.195 19.688 7.203 1 97.69 108 GLY A CA 1
ATOM 830 C C . GLY A 1 108 ? 11.141 18.703 8.359 1 97.69 108 GLY A C 1
ATOM 831 O O . GLY A 1 108 ? 11.344 17.5 8.172 1 97.69 108 GLY A O 1
ATOM 832 N N . ASP A 1 109 ? 10.914 19.188 9.578 1 97.62 109 ASP A N 1
ATOM 833 C CA . ASP A 1 109 ? 10.953 18.344 10.766 1 97.62 109 ASP A CA 1
ATOM 834 C C . ASP A 1 109 ? 9.625 17.609 10.961 1 97.62 109 ASP A C 1
ATOM 836 O O . ASP A 1 109 ? 8.57 18.109 10.57 1 97.62 109 ASP A O 1
ATOM 840 N N . PHE A 1 110 ? 9.719 16.469 11.555 1 97.69 110 PHE A N 1
ATOM 841 C CA . PHE A 1 110 ? 8.562 15.68 11.938 1 97.69 110 PHE A CA 1
ATOM 842 C C . PHE A 1 110 ? 8.914 14.695 13.039 1 97.69 110 PHE A C 1
ATOM 844 O O . PHE A 1 110 ? 10.094 14.5 13.352 1 97.69 110 PHE A O 1
ATOM 851 N N . GLU A 1 111 ? 7.891 14.094 13.602 1 97.19 111 GLU A N 1
ATOM 852 C CA . GLU A 1 111 ? 8.023 12.984 14.539 1 97.19 111 GLU A CA 1
ATOM 853 C C . GLU A 1 111 ? 7.543 11.68 13.922 1 97.19 111 GLU A C 1
ATOM 855 O O . GLU A 1 111 ? 6.531 11.656 13.219 1 97.19 111 GLU A O 1
ATOM 860 N N . ILE A 1 112 ? 8.297 10.625 14.219 1 98.12 112 ILE A N 1
ATOM 861 C CA . ILE A 1 112 ? 7.828 9.297 13.828 1 98.12 112 ILE A CA 1
ATOM 862 C C . ILE A 1 112 ? 6.934 8.727 14.93 1 98.12 112 ILE A C 1
ATOM 864 O O . ILE A 1 112 ? 7.414 8.352 15.992 1 98.12 112 ILE A O 1
ATOM 868 N N . THR A 1 113 ? 5.637 8.602 14.625 1 97.12 113 THR A N 1
ATOM 869 C CA . THR A 1 113 ? 4.707 8.211 15.68 1 97.12 113 THR A CA 1
ATOM 870 C C . THR A 1 113 ? 4.246 6.77 15.484 1 97.12 113 THR A C 1
ATOM 872 O O . THR A 1 113 ? 3.717 6.152 16.406 1 97.12 113 THR A O 1
ATOM 875 N N . GLU A 1 114 ? 4.336 6.215 14.328 1 97.94 114 GLU A N 1
ATOM 876 C CA . GLU A 1 114 ? 4.215 4.793 14.039 1 97.94 114 GLU A CA 1
ATOM 877 C C . GLU A 1 114 ? 5.32 4.328 13.094 1 97.94 114 GLU A C 1
ATOM 879 O O . GLU A 1 114 ? 5.703 5.051 12.172 1 97.94 114 GLU A O 1
ATOM 884 N N . GLN A 1 115 ? 5.809 3.162 13.328 1 98.31 115 GLN A N 1
ATOM 885 C CA . GLN A 1 115 ? 6.855 2.57 12.5 1 98.31 115 GLN A CA 1
ATOM 886 C C . GLN A 1 115 ? 6.805 1.047 12.555 1 98.31 115 GLN A C 1
ATOM 888 O O . GLN A 1 115 ? 6.777 0.46 13.641 1 98.31 115 GLN A O 1
ATOM 893 N N . ALA A 1 116 ? 6.77 0.466 11.43 1 97.88 116 ALA A N 1
ATOM 894 C CA . ALA A 1 116 ? 6.867 -0.988 11.336 1 97.88 116 ALA A CA 1
ATOM 895 C C . ALA A 1 116 ? 7.609 -1.409 10.07 1 97.88 116 ALA A C 1
ATOM 897 O O . ALA A 1 116 ? 7.371 -0.859 8.992 1 97.88 116 ALA A O 1
ATOM 898 N N . LEU A 1 117 ? 8.562 -2.252 10.219 1 97.12 117 LEU A N 1
ATOM 899 C CA . LEU A 1 117 ? 9.219 -2.934 9.109 1 97.12 117 LEU A CA 1
ATOM 900 C C . LEU A 1 117 ? 8.945 -4.434 9.148 1 97.12 117 LEU A C 1
ATOM 902 O O . LEU A 1 117 ? 9.297 -5.105 10.125 1 97.12 117 LEU A O 1
ATOM 906 N N . ARG A 1 118 ? 8.352 -4.93 8.062 1 96.25 118 ARG A N 1
ATOM 907 C CA . ARG A 1 118 ? 7.945 -6.332 8.062 1 96.25 118 ARG A CA 1
ATOM 908 C C . ARG A 1 118 ? 8.5 -7.062 6.848 1 96.25 118 ARG A C 1
ATOM 910 O O . ARG A 1 118 ? 8.547 -6.504 5.75 1 96.25 118 ARG A O 1
ATOM 917 N N . ARG A 1 119 ? 8.836 -8.273 7.152 1 95.38 119 ARG A N 1
ATOM 918 C CA . ARG A 1 119 ? 9.195 -9.156 6.047 1 95.38 119 ARG A CA 1
ATOM 919 C C . ARG A 1 119 ? 7.953 -9.719 5.363 1 95.38 119 ARG A C 1
ATOM 921 O O . ARG A 1 119 ? 7.008 -10.141 6.031 1 95.38 119 ARG A O 1
ATOM 928 N N . ARG A 1 120 ? 7.922 -9.703 4.074 1 96.12 120 ARG A N 1
ATOM 929 C CA . ARG A 1 120 ? 6.84 -10.289 3.291 1 96.12 120 ARG A CA 1
ATOM 930 C C . ARG A 1 120 ? 7.348 -11.445 2.434 1 96.12 120 ARG A C 1
ATOM 932 O O . ARG A 1 120 ? 8.445 -11.367 1.869 1 96.12 120 ARG A O 1
ATOM 939 N N . GLY A 1 121 ? 6.531 -12.453 2.365 1 94.38 121 GLY A N 1
ATOM 940 C CA . GLY A 1 121 ? 6.914 -13.602 1.556 1 94.38 121 GLY A CA 1
ATOM 941 C C . GLY A 1 121 ? 8.023 -14.43 2.18 1 94.38 121 GLY A C 1
ATOM 942 O O . GLY A 1 121 ? 9.023 -14.727 1.526 1 94.38 121 GLY A O 1
ATOM 943 N N . GLU A 1 122 ? 7.832 -14.719 3.414 1 93.62 122 GLU A N 1
ATOM 944 C CA . GLU A 1 122 ? 8.789 -15.602 4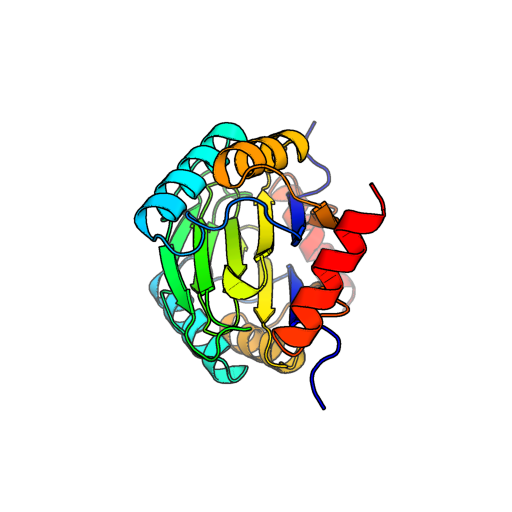.07 1 93.62 122 GLU A CA 1
ATOM 945 C C . GLU A 1 122 ? 8.875 -16.953 3.365 1 93.62 122 GLU A C 1
ATOM 947 O O . GLU A 1 122 ? 7.871 -17.438 2.838 1 93.62 122 GLU A O 1
ATOM 952 N N . GLU A 1 123 ? 10.062 -17.516 3.328 1 88.88 123 GLU A N 1
ATOM 953 C CA . GLU A 1 123 ? 10.312 -18.797 2.652 1 88.88 123 GLU A CA 1
ATOM 954 C C . GLU A 1 123 ? 9.938 -18.719 1.176 1 88.88 123 GLU A C 1
ATOM 956 O O . GLU A 1 123 ? 9.328 -19.641 0.637 1 88.88 123 GLU A O 1
ATOM 961 N N . TRP A 1 124 ? 10.203 -17.609 0.623 1 87.88 124 TRP A N 1
ATOM 962 C CA . TRP A 1 124 ? 9.914 -17.406 -0.792 1 87.88 124 TRP A CA 1
ATOM 963 C C . TRP A 1 124 ? 10.75 -18.328 -1.66 1 87.88 124 TRP A C 1
ATOM 965 O O . TRP A 1 124 ? 11.969 -18.422 -1.489 1 87.88 124 TRP A O 1
ATOM 975 N N . PRO A 1 125 ? 10.023 -18.953 -2.545 1 81 125 PRO A N 1
ATOM 976 C CA . PRO A 1 125 ? 10.805 -19.891 -3.371 1 81 125 PRO A CA 1
ATOM 977 C C . PRO A 1 125 ? 11.797 -19.172 -4.285 1 81 125 PRO A C 1
ATOM 979 O O . PRO A 1 125 ? 11.445 -18.172 -4.922 1 81 125 PRO A O 1
ATOM 982 N N . ARG A 1 126 ? 12.961 -19.688 -4.355 1 74.38 126 ARG A N 1
ATOM 983 C CA . ARG A 1 126 ? 14.031 -19.062 -5.133 1 74.38 126 ARG A CA 1
ATOM 984 C C . ARG A 1 126 ? 13.875 -19.391 -6.617 1 74.38 126 ARG A C 1
ATOM 986 O O . ARG A 1 126 ? 14.383 -18.656 -7.469 1 74.38 126 ARG A O 1
ATOM 993 N N . ASP A 1 127 ? 13.359 -20.5 -6.809 1 74.62 127 ASP A N 1
ATOM 994 C CA . ASP A 1 127 ? 13.141 -20.922 -8.188 1 74.62 127 ASP A CA 1
ATOM 995 C C . ASP A 1 127 ? 11.891 -21.797 -8.297 1 74.62 127 ASP A C 1
ATOM 997 O O . ASP A 1 127 ? 11.227 -22.062 -7.293 1 74.62 127 ASP A O 1
ATOM 1001 N N . LEU A 1 128 ? 11.617 -22.047 -9.523 1 77.06 128 LEU A N 1
ATOM 1002 C CA . LEU A 1 128 ? 10.367 -22.766 -9.789 1 77.06 128 LEU A CA 1
ATOM 1003 C C . LEU A 1 128 ? 10.414 -24.172 -9.195 1 77.06 128 LEU A C 1
ATOM 1005 O O . LEU A 1 128 ? 9.375 -24.734 -8.852 1 77.06 128 LEU A O 1
ATOM 1009 N N . THR A 1 129 ? 11.547 -24.688 -9.156 1 71.75 129 THR A N 1
ATOM 1010 C CA . THR A 1 129 ? 11.688 -26 -8.555 1 71.75 129 THR A CA 1
ATOM 1011 C C . THR A 1 129 ? 11.305 -25.969 -7.078 1 71.75 129 THR A C 1
ATOM 1013 O O . THR A 1 129 ? 10.578 -26.844 -6.602 1 71.75 129 THR A O 1
ATOM 1016 N N . ALA A 1 130 ? 11.781 -24.984 -6.473 1 71.44 130 ALA A N 1
ATOM 1017 C CA . ALA A 1 130 ? 11.43 -24.812 -5.066 1 71.44 130 ALA A CA 1
ATOM 1018 C C . ALA A 1 130 ? 9.938 -24.547 -4.898 1 71.44 130 ALA A C 1
ATOM 1020 O O . ALA A 1 130 ? 9.32 -25 -3.932 1 71.44 130 ALA A O 1
ATOM 1021 N N . ALA A 1 131 ? 9.359 -23.891 -5.891 1 72.38 131 ALA A N 1
ATOM 1022 C CA . ALA A 1 131 ? 7.934 -23.594 -5.852 1 72.38 131 ALA A CA 1
ATOM 1023 C C . ALA A 1 131 ? 7.102 -24.859 -5.973 1 72.38 131 ALA A C 1
ATOM 1025 O O . ALA A 1 131 ? 6.086 -25.016 -5.289 1 72.38 131 ALA A O 1
ATOM 1026 N N . GLY A 1 132 ? 7.523 -25.625 -6.844 1 71.12 132 GLY A N 1
ATOM 1027 C CA . GLY A 1 132 ? 6.844 -26.891 -7.035 1 71.12 132 GLY A CA 1
ATOM 1028 C C . GLY A 1 132 ? 6.793 -27.75 -5.781 1 71.12 132 GLY A C 1
ATOM 1029 O O . GLY A 1 132 ? 5.785 -28.391 -5.504 1 71.12 132 GLY A O 1
ATOM 1030 N N . ARG A 1 133 ? 7.812 -27.641 -5.035 1 68.81 133 ARG A N 1
ATOM 1031 C CA . ARG A 1 133 ? 7.879 -28.406 -3.793 1 68.81 133 ARG A CA 1
ATOM 1032 C C . ARG A 1 133 ? 6.902 -27.859 -2.762 1 68.81 133 ARG A C 1
ATOM 1034 O O . ARG A 1 133 ? 6.273 -28.609 -2.021 1 68.81 133 ARG A O 1
ATOM 1041 N N . LEU A 1 134 ? 6.805 -26.562 -2.787 1 63.44 134 LEU A N 1
ATOM 1042 C CA . LEU A 1 134 ? 5.902 -25.891 -1.853 1 63.44 134 LEU A CA 1
ATOM 1043 C C . LEU A 1 134 ? 4.453 -26.266 -2.135 1 63.44 134 LEU A C 1
ATOM 1045 O O . LEU A 1 134 ? 3.68 -26.516 -1.208 1 63.44 134 LEU A O 1
ATOM 1049 N N . TRP A 1 135 ? 4.145 -26.422 -3.332 1 64.75 135 TRP A N 1
ATOM 1050 C CA . TRP A 1 135 ? 2.764 -26.672 -3.727 1 64.75 135 TRP A CA 1
ATOM 1051 C C . TRP A 1 135 ? 2.414 -28.156 -3.551 1 64.75 135 TRP A C 1
ATOM 1053 O O . TRP A 1 135 ? 1.307 -28.484 -3.121 1 64.75 135 TRP A O 1
ATOM 1063 N N . ARG A 1 136 ? 3.379 -29 -3.873 1 59.69 136 ARG A N 1
ATOM 1064 C CA . ARG A 1 136 ? 3.162 -30.438 -3.686 1 59.69 136 ARG A CA 1
ATOM 1065 C C . ARG A 1 136 ? 3.057 -30.781 -2.203 1 59.69 136 ARG A C 1
ATOM 1067 O O . ARG A 1 136 ? 2.273 -31.656 -1.819 1 59.69 136 ARG A O 1
ATOM 1074 N N . GLY A 1 137 ? 3.805 -30.062 -1.522 1 50.59 137 GLY A N 1
ATOM 1075 C CA . GLY A 1 137 ? 3.727 -30.312 -0.092 1 50.59 137 GLY A CA 1
ATOM 1076 C C . GLY A 1 137 ? 2.42 -29.844 0.522 1 50.59 137 GLY A C 1
ATOM 1077 O O . GLY A 1 137 ? 1.978 -30.391 1.539 1 50.59 137 GLY A O 1
ATOM 1078 N N . HIS A 1 138 ? 1.942 -28.797 0.025 1 50.47 138 HIS A N 1
ATOM 1079 C CA . HIS A 1 138 ? 0.66 -28.312 0.521 1 50.47 138 HIS A CA 1
ATOM 1080 C C . HIS A 1 138 ? -0.482 -29.219 0.077 1 50.47 138 HIS A C 1
ATOM 1082 O O . HIS A 1 138 ? -1.475 -29.375 0.792 1 50.47 138 HIS A O 1
ATOM 1088 N N . ARG A 1 139 ? -0.49 -29.906 -1.1 1 47.47 139 ARG A N 1
ATOM 1089 C CA . ARG A 1 139 ? -1.494 -30.875 -1.526 1 47.47 139 ARG A CA 1
ATOM 1090 C C . ARG A 1 139 ? -1.496 -32.094 -0.616 1 47.47 139 ARG A C 1
ATOM 1092 O O . ARG A 1 139 ? -2.547 -32.688 -0.374 1 47.47 139 ARG A O 1
ATOM 1099 N N . VAL A 1 140 ? -0.378 -32.594 -0.227 1 42.59 140 VAL A N 1
ATOM 1100 C CA . VAL A 1 140 ? -0.404 -33.844 0.477 1 42.59 140 VAL A CA 1
ATOM 1101 C C . VAL A 1 140 ? -1.079 -33.688 1.836 1 42.59 140 VAL A C 1
ATOM 1103 O O . VAL A 1 140 ? -1.36 -34.656 2.525 1 42.59 140 VAL A O 1
ATOM 1106 N N . GLY A 1 141 ? -1.118 -32.469 2.32 1 32.78 141 GLY A N 1
ATOM 1107 C CA . GLY A 1 141 ? -1.791 -32.531 3.607 1 32.78 141 GLY A CA 1
ATOM 1108 C C . GLY A 1 141 ? -3.299 -32.656 3.488 1 32.78 141 GLY A C 1
ATOM 1109 O O . GLY A 1 141 ? -4.016 -32.562 4.488 1 32.78 141 GLY A O 1
ATOM 1110 N N . THR A 1 142 ? -3.895 -32.438 2.301 1 29.47 142 THR A N 1
ATOM 1111 C CA . THR A 1 142 ? -5.281 -32.875 2.371 1 29.47 142 THR A CA 1
ATOM 1112 C C . THR A 1 142 ? -5.379 -34.375 2.143 1 29.47 142 THR A C 1
ATOM 1114 O O . THR A 1 142 ? -4.559 -34.969 1.426 1 29.47 142 THR A O 1
ATOM 1117 N N . MET B 1 1 ? -19.359 6.176 16.984 1 37.84 1 MET B N 1
ATOM 1118 C CA . MET B 1 1 ? -18.219 6.008 17.891 1 37.84 1 MET B CA 1
ATOM 1119 C C . MET B 1 1 ? -16.906 6.211 17.156 1 37.84 1 MET B C 1
ATOM 1121 O O . MET B 1 1 ? -16.625 5.539 16.156 1 37.84 1 MET B O 1
ATOM 1125 N N . GLY B 1 2 ? -16.438 7.461 17.172 1 51.94 2 GLY B N 1
ATOM 1126 C CA . GLY B 1 2 ? -15.32 7.902 16.359 1 51.94 2 GLY B CA 1
ATOM 1127 C C . GLY B 1 2 ? -14.117 6.988 16.453 1 51.94 2 GLY B C 1
ATOM 1128 O O . GLY B 1 2 ? -13.797 6.48 17.547 1 51.94 2 GLY B O 1
ATOM 1129 N N . ASN B 1 3 ? -13.672 6.285 15.453 1 62.97 3 ASN B N 1
ATOM 1130 C CA . ASN B 1 3 ? -12.586 5.316 15.562 1 62.97 3 ASN B CA 1
ATOM 1131 C C . ASN B 1 3 ? -11.383 5.906 16.281 1 62.97 3 ASN B C 1
ATOM 1133 O O . ASN B 1 3 ? -11.078 7.09 16.141 1 62.97 3 ASN B O 1
ATOM 1137 N N . ASP B 1 4 ? -10.906 5.254 17.344 1 84.38 4 ASP B N 1
ATOM 1138 C CA . ASP B 1 4 ? -9.742 5.68 18.109 1 84.38 4 ASP B CA 1
ATOM 1139 C C . ASP B 1 4 ? -8.477 5.602 17.266 1 84.38 4 ASP B C 1
ATOM 1141 O O . ASP B 1 4 ? -7.387 5.957 17.734 1 84.38 4 ASP B O 1
ATOM 1145 N N . HIS B 1 5 ? -8.656 5.09 16.094 1 91.88 5 HIS B N 1
ATOM 1146 C CA . HIS B 1 5 ? -7.562 5.082 15.117 1 91.88 5 HIS B CA 1
ATOM 1147 C C . HIS B 1 5 ? -8.055 5.5 13.734 1 91.88 5 HIS B C 1
ATOM 1149 O O . HIS B 1 5 ? -9.25 5.676 13.523 1 91.88 5 HIS B O 1
ATOM 1155 N N . TYR B 1 6 ? -7.176 5.867 12.875 1 91.38 6 TYR B N 1
ATOM 1156 C CA . TYR B 1 6 ? -7.527 6.32 11.531 1 91.38 6 TYR B CA 1
ATOM 1157 C C . TYR B 1 6 ? -8.234 5.219 10.75 1 91.38 6 TYR B C 1
ATOM 1159 O O . TYR B 1 6 ? -9.328 5.43 10.219 1 91.38 6 TYR B O 1
ATOM 1167 N N . GLY B 1 7 ? -7.543 4.051 10.633 1 94 7 GLY B N 1
ATOM 1168 C CA . GLY B 1 7 ? -8.086 2.953 9.852 1 94 7 GLY B CA 1
ATOM 1169 C C . GLY B 1 7 ? -7.336 1.65 10.047 1 94 7 GLY B C 1
ATOM 1170 O O . GLY B 1 7 ? -6.516 1.536 10.961 1 94 7 GLY B O 1
ATOM 1171 N N . ASP B 1 8 ? -7.738 0.683 9.227 1 96 8 ASP B N 1
ATOM 1172 C CA . ASP B 1 8 ? -7.137 -0.646 9.289 1 96 8 ASP B CA 1
ATOM 1173 C C . ASP B 1 8 ? -6.375 -0.973 8.008 1 96 8 ASP B C 1
ATOM 1175 O O . ASP B 1 8 ? -6.789 -0.577 6.918 1 96 8 ASP B O 1
ATOM 1179 N N . GLU B 1 9 ? -5.297 -1.667 8.156 1 97.69 9 GLU B N 1
ATOM 1180 C CA . GLU B 1 9 ? -4.512 -2.146 7.023 1 97.69 9 GLU B CA 1
ATOM 1181 C C . GLU B 1 9 ? -4.375 -3.666 7.051 1 97.69 9 GLU B C 1
ATOM 1183 O O . GLU B 1 9 ? -3.809 -4.227 7.988 1 97.69 9 GLU B O 1
ATOM 1188 N N . LEU B 1 10 ? -4.93 -4.297 6.043 1 98.25 10 LEU B N 1
ATOM 1189 C CA . LEU B 1 10 ? -4.871 -5.742 5.859 1 98.25 10 LEU B CA 1
ATOM 1190 C C . LEU B 1 10 ? -3.781 -6.121 4.859 1 98.25 10 LEU B C 1
ATOM 1192 O O . LEU B 1 10 ? -3.719 -5.562 3.762 1 98.25 10 LEU B O 1
ATOM 1196 N N . THR B 1 11 ? -2.873 -7.023 5.262 1 98.38 11 THR B N 1
ATOM 1197 C CA . THR B 1 11 ? -1.909 -7.609 4.34 1 98.38 11 THR B CA 1
ATOM 1198 C C . THR B 1 11 ? -2.055 -9.133 4.301 1 98.38 11 THR B C 1
ATOM 1200 O O . THR B 1 11 ? -2.182 -9.773 5.344 1 98.38 11 THR B O 1
ATOM 1203 N N . LEU B 1 12 ? -2.098 -9.648 3.096 1 98.56 12 LEU B N 1
ATOM 1204 C CA . LEU B 1 12 ? -2.213 -11.086 2.9 1 98.56 12 LEU B CA 1
ATOM 1205 C C . LEU B 1 12 ? -1.158 -11.594 1.921 1 98.56 12 LEU B C 1
ATOM 1207 O O . LEU B 1 12 ? -0.7 -10.844 1.057 1 98.56 12 LEU B O 1
ATOM 1211 N N . ARG B 1 13 ? -0.801 -12.812 2.127 1 97.88 13 ARG B N 1
ATOM 1212 C CA . ARG B 1 13 ? -0.19 -13.648 1.098 1 97.88 13 ARG B CA 1
ATOM 1213 C C . ARG B 1 13 ? -1.059 -14.867 0.791 1 97.88 13 ARG B C 1
ATOM 1215 O O . ARG B 1 13 ? -1.357 -15.664 1.683 1 97.88 13 ARG B O 1
ATOM 1222 N N . LEU B 1 14 ? -1.521 -14.953 -0.387 1 97.81 14 LEU B N 1
ATOM 1223 C CA . LEU B 1 14 ? -2.271 -16.109 -0.861 1 97.81 14 LEU B CA 1
ATOM 1224 C C . LEU B 1 14 ? -1.392 -17.016 -1.71 1 97.81 14 LEU B C 1
ATOM 1226 O O . LEU B 1 14 ? -0.696 -16.547 -2.615 1 97.81 14 LEU B O 1
ATOM 1230 N N . SER B 1 15 ? -1.446 -18.266 -1.373 1 96.12 15 SER B N 1
ATOM 1231 C CA . SER B 1 15 ? -0.559 -19.234 -2.016 1 96.12 15 SER B CA 1
ATOM 1232 C C . SER B 1 15 ? -1.34 -20.422 -2.566 1 96.12 15 SER B C 1
ATOM 1234 O O . SER B 1 15 ? -2.486 -20.641 -2.176 1 96.12 15 SER B O 1
ATOM 1236 N N . GLY B 1 16 ? -0.644 -21.141 -3.443 1 94.75 16 GLY B N 1
ATOM 1237 C CA . GLY B 1 16 ? -1.283 -22.328 -4.004 1 94.75 16 GLY B CA 1
ATOM 1238 C C . GLY B 1 16 ? -2.549 -22 -4.777 1 94.75 16 GLY B C 1
ATOM 1239 O O . GLY B 1 16 ? -3.549 -22.719 -4.664 1 94.75 16 GLY B O 1
ATOM 1240 N N . ILE B 1 17 ? -2.514 -20.953 -5.496 1 96.19 17 ILE B N 1
ATOM 1241 C CA . ILE B 1 17 ? -3.666 -20.453 -6.242 1 96.19 17 ILE B CA 1
ATOM 1242 C C . ILE B 1 17 ? -4.09 -21.5 -7.281 1 96.19 17 ILE B C 1
ATOM 1244 O O . ILE B 1 17 ? -3.266 -21.969 -8.07 1 96.19 17 ILE B O 1
ATOM 1248 N N . ALA B 1 18 ? -5.375 -21.781 -7.277 1 97.06 18 ALA B N 1
ATOM 1249 C CA . ALA B 1 18 ? -5.883 -22.859 -8.125 1 97.06 18 ALA B CA 1
ATOM 1250 C C . ALA B 1 18 ? -5.934 -22.422 -9.586 1 97.06 18 ALA B C 1
ATOM 1252 O O . ALA B 1 18 ? -5.52 -23.172 -10.477 1 97.06 18 ALA B O 1
ATOM 1253 N N . ASP B 1 19 ? -6.449 -21.312 -9.875 1 97.81 19 ASP B N 1
ATOM 1254 C CA . ASP B 1 19 ? -6.59 -20.766 -11.227 1 97.81 19 ASP B CA 1
ATOM 1255 C C . ASP B 1 19 ? -5.777 -19.484 -11.398 1 97.81 19 ASP B C 1
ATOM 1257 O O . ASP B 1 19 ? -6.117 -18.453 -10.82 1 97.81 19 ASP B O 1
ATOM 1261 N N . VAL B 1 20 ? -4.762 -19.531 -12.25 1 96.94 20 VAL B N 1
ATOM 1262 C CA . VAL B 1 20 ? -3.848 -18.406 -12.352 1 96.94 20 VAL B CA 1
ATOM 1263 C C . VAL B 1 20 ? -4.148 -17.609 -13.625 1 96.94 20 VAL B C 1
ATOM 1265 O O . VAL B 1 20 ? -3.426 -16.672 -13.961 1 96.94 20 VAL B O 1
ATOM 1268 N N . THR B 1 21 ? -5.23 -17.891 -14.312 1 96.5 21 THR B N 1
ATOM 1269 C CA . THR B 1 21 ? -5.523 -17.344 -15.633 1 96.5 21 THR B CA 1
ATOM 1270 C C . THR B 1 21 ? -5.688 -15.836 -15.57 1 96.5 21 THR B C 1
ATOM 1272 O O . THR B 1 21 ? -5.246 -15.117 -16.469 1 96.5 21 THR B O 1
ATOM 1275 N N . ALA B 1 22 ? -6.238 -15.359 -14.539 1 97.56 22 ALA B N 1
ATOM 1276 C CA . ALA B 1 22 ? -6.555 -13.938 -14.43 1 97.56 22 ALA B CA 1
ATOM 1277 C C . ALA B 1 22 ? -5.34 -13.141 -13.969 1 97.56 22 ALA B C 1
ATOM 1279 O O . ALA B 1 22 ? -5.316 -11.914 -14.086 1 97.56 22 ALA B O 1
ATOM 1280 N N . LEU B 1 23 ? -4.309 -13.805 -13.453 1 96.69 23 LEU B N 1
ATOM 1281 C CA . LEU B 1 23 ? -3.227 -13.141 -12.727 1 96.69 23 LEU B CA 1
ATOM 1282 C C . LEU B 1 23 ? -2.309 -12.391 -13.688 1 96.69 23 LEU B C 1
ATOM 1284 O O . LEU B 1 23 ? -1.529 -11.539 -13.266 1 96.69 23 LEU B O 1
ATOM 1288 N N . ASP B 1 24 ? -2.408 -12.703 -14.938 1 93.62 24 ASP B N 1
ATOM 1289 C CA . ASP B 1 24 ? -1.575 -12.031 -15.93 1 93.62 24 ASP B CA 1
ATOM 1290 C C . ASP B 1 24 ? -2.432 -11.289 -16.953 1 93.62 24 ASP B C 1
ATOM 1292 O O . ASP B 1 24 ? -2.02 -11.109 -18.109 1 93.62 24 ASP B O 1
ATOM 1296 N N . ASP B 1 25 ? -3.564 -10.867 -16.641 1 96.69 25 ASP B N 1
ATOM 1297 C CA . ASP B 1 25 ? -4.516 -10.195 -17.516 1 96.69 25 ASP B CA 1
ATOM 1298 C C . ASP B 1 25 ? -4.883 -8.812 -16.984 1 96.69 25 ASP B C 1
ATOM 1300 O O . ASP B 1 25 ? -5.609 -8.703 -15.984 1 96.69 25 ASP B O 1
ATOM 1304 N N . ASP B 1 26 ? -4.441 -7.766 -17.719 1 97.56 26 ASP B N 1
ATOM 1305 C CA . ASP B 1 26 ? -4.641 -6.391 -17.266 1 97.56 26 ASP B CA 1
ATOM 1306 C C . ASP B 1 26 ? -6.125 -6.086 -17.078 1 97.56 26 ASP B C 1
ATOM 1308 O O . ASP B 1 26 ? -6.512 -5.457 -16.094 1 97.56 26 ASP B O 1
ATOM 1312 N N . GLN B 1 27 ? -6.883 -6.496 -18 1 98 27 GLN B N 1
ATOM 1313 C CA . GLN B 1 27 ? -8.312 -6.195 -17.953 1 98 27 GLN B CA 1
ATOM 1314 C C . GLN B 1 27 ? -8.992 -6.945 -16.812 1 98 27 GLN B C 1
ATOM 1316 O O . GLN B 1 27 ? -9.844 -6.391 -16.125 1 98 27 GLN B O 1
ATOM 1321 N N . ALA B 1 28 ? -8.633 -8.203 -16.656 1 98.38 28 ALA B N 1
ATOM 1322 C CA . ALA B 1 28 ? -9.203 -8.992 -15.578 1 98.38 28 ALA B CA 1
ATOM 1323 C C . ALA B 1 28 ? -8.859 -8.391 -14.219 1 98.38 28 ALA B C 1
ATOM 1325 O O . ALA B 1 28 ? -9.711 -8.297 -13.336 1 98.38 28 ALA B O 1
ATOM 1326 N N . LEU B 1 29 ? -7.648 -7.957 -14.062 1 98.44 29 LEU B N 1
ATOM 1327 C CA . LEU B 1 29 ? -7.207 -7.398 -12.789 1 98.44 29 LEU B CA 1
ATOM 1328 C C . LEU B 1 29 ? -7.863 -6.047 -12.531 1 98.44 29 LEU B C 1
ATOM 1330 O O . LEU B 1 29 ? -8.188 -5.715 -11.391 1 98.44 29 LEU B O 1
ATOM 1334 N N . THR B 1 30 ? -8.031 -5.254 -13.562 1 98.62 30 THR B N 1
ATOM 1335 C CA . THR B 1 30 ? -8.734 -3.98 -13.438 1 98.62 30 THR B CA 1
ATOM 1336 C C . THR B 1 30 ? -10.164 -4.199 -12.953 1 98.62 30 THR B C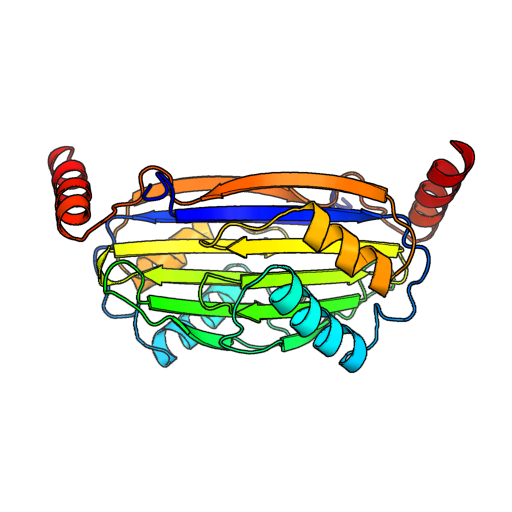 1
ATOM 1338 O O . THR B 1 30 ? -10.617 -3.543 -12.008 1 98.62 30 THR B O 1
ATOM 1341 N N . ARG B 1 31 ? -10.828 -5.102 -13.57 1 98.5 31 ARG B N 1
ATOM 1342 C CA . ARG B 1 31 ? -12.195 -5.434 -13.172 1 98.5 31 ARG B CA 1
ATOM 1343 C C . ARG B 1 31 ? -12.234 -5.961 -11.742 1 98.5 31 ARG B C 1
ATOM 1345 O O . ARG B 1 31 ? -13.094 -5.566 -10.953 1 98.5 31 ARG B O 1
ATOM 1352 N N . PHE B 1 32 ? -11.32 -6.82 -11.453 1 98.75 32 PHE B N 1
ATOM 1353 C CA . PHE B 1 32 ? -11.25 -7.402 -10.117 1 98.75 32 PHE B CA 1
ATOM 1354 C C . PHE B 1 32 ? -11.109 -6.312 -9.055 1 98.75 32 PHE B C 1
ATOM 1356 O O . PHE B 1 32 ? -11.82 -6.324 -8.047 1 98.75 32 PHE B O 1
ATOM 1363 N N . MET B 1 33 ? -10.195 -5.367 -9.305 1 98.69 33 MET B N 1
ATOM 1364 C CA . MET B 1 33 ? -9.945 -4.32 -8.32 1 98.69 33 MET B CA 1
ATOM 1365 C C . MET B 1 33 ? -11.203 -3.49 -8.078 1 98.69 33 MET B C 1
ATOM 1367 O O . MET B 1 33 ? -11.516 -3.146 -6.938 1 98.69 33 MET B O 1
ATOM 1371 N N . ARG B 1 34 ? -11.891 -3.184 -9.094 1 98.19 34 ARG B N 1
ATOM 1372 C CA . ARG B 1 34 ? -13.117 -2.412 -8.961 1 98.19 34 ARG B CA 1
ATOM 1373 C C . ARG B 1 34 ? -14.172 -3.195 -8.188 1 98.19 34 ARG B C 1
ATOM 1375 O O . ARG B 1 34 ? -14.844 -2.648 -7.312 1 98.19 34 ARG B O 1
ATOM 1382 N N . GLU B 1 35 ? -14.312 -4.438 -8.516 1 98.31 35 GLU B N 1
ATOM 1383 C CA . GLU B 1 35 ? -15.281 -5.297 -7.84 1 98.31 35 GLU B CA 1
ATOM 1384 C C . GLU B 1 35 ? -14.922 -5.492 -6.371 1 98.31 35 GLU B C 1
ATOM 1386 O O . GLU B 1 35 ? -15.797 -5.531 -5.508 1 98.31 35 GLU B O 1
ATOM 1391 N N . LEU B 1 36 ? -13.617 -5.672 -6.082 1 98.19 36 LEU B N 1
ATOM 1392 C CA . LEU B 1 36 ? -13.141 -5.797 -4.707 1 98.19 36 LEU B CA 1
ATOM 1393 C C . LEU B 1 36 ? -13.523 -4.57 -3.887 1 98.19 36 LEU B C 1
ATOM 1395 O O . LEU B 1 36 ? -14.102 -4.695 -2.803 1 98.19 36 LEU B O 1
ATOM 1399 N N . VAL B 1 37 ? -13.25 -3.369 -4.422 1 97.19 37 VAL B N 1
ATOM 1400 C CA . VAL B 1 37 ? -13.516 -2.111 -3.73 1 97.19 37 VAL B CA 1
ATOM 1401 C C . VAL B 1 37 ? -15.016 -1.967 -3.477 1 97.19 37 VAL B C 1
ATOM 1403 O O . VAL B 1 37 ? -15.43 -1.574 -2.385 1 97.19 37 VAL B O 1
ATOM 1406 N N . GLN B 1 38 ? -15.766 -2.33 -4.48 1 96.25 38 GLN B N 1
ATOM 1407 C CA . GLN B 1 38 ? -17.219 -2.293 -4.332 1 96.25 38 GLN B CA 1
ATOM 1408 C C . GLN B 1 38 ? -17.688 -3.26 -3.252 1 96.25 38 GLN B C 1
ATOM 1410 O O . GLN B 1 38 ? -18.516 -2.906 -2.41 1 96.25 38 GLN B O 1
ATOM 1415 N N . ARG B 1 39 ? -17.172 -4.426 -3.246 1 96.31 39 ARG B N 1
ATOM 1416 C CA . ARG B 1 39 ? -17.578 -5.473 -2.311 1 96.31 39 ARG B CA 1
ATOM 1417 C C . ARG B 1 39 ? -17.297 -5.055 -0.87 1 96.31 39 ARG B C 1
ATOM 1419 O O . ARG B 1 39 ? -18.078 -5.363 0.033 1 96.31 39 ARG B O 1
ATOM 1426 N N . ILE B 1 40 ? -16.203 -4.363 -0.674 1 95.06 40 ILE B N 1
ATOM 1427 C CA . ILE B 1 40 ? -15.828 -4.02 0.695 1 95.06 40 ILE B CA 1
ATOM 1428 C C . ILE B 1 40 ? -16.406 -2.65 1.054 1 95.06 40 ILE B C 1
ATOM 1430 O O . ILE B 1 40 ? -16.047 -2.068 2.08 1 95.06 40 ILE B O 1
ATOM 1434 N N . GLY B 1 41 ? -17.188 -2.102 0.172 1 94.06 41 GLY B N 1
ATOM 1435 C CA . GLY B 1 41 ? -17.953 -0.903 0.471 1 94.06 41 GLY B CA 1
ATOM 1436 C C . GLY B 1 41 ? -17.125 0.368 0.39 1 94.06 41 GLY B C 1
ATOM 1437 O O . GLY B 1 41 ? -17.391 1.331 1.113 1 94.06 41 GLY B O 1
ATOM 1438 N N . MET B 1 42 ? -16.109 0.42 -0.41 1 94.25 42 MET B N 1
ATOM 1439 C CA . MET B 1 42 ? -15.258 1.595 -0.53 1 94.25 42 MET B CA 1
ATOM 1440 C C . MET B 1 42 ? -15.492 2.305 -1.86 1 94.25 42 MET B C 1
ATOM 1442 O O . MET B 1 42 ? -16.266 1.836 -2.691 1 94.25 42 MET B O 1
ATOM 1446 N N . THR B 1 43 ? -14.906 3.459 -1.953 1 93.56 43 THR B N 1
ATOM 1447 C CA . THR B 1 43 ? -15.062 4.281 -3.148 1 93.56 43 THR B CA 1
ATOM 1448 C C . THR B 1 43 ? -13.711 4.531 -3.816 1 93.56 43 THR B C 1
ATOM 1450 O O . THR B 1 43 ? -12.766 4.98 -3.166 1 93.56 43 THR B O 1
ATOM 1453 N N . VAL B 1 44 ? -13.711 4.27 -5.148 1 95.94 44 VAL B N 1
ATOM 1454 C CA . VAL B 1 44 ? -12.508 4.539 -5.926 1 95.94 44 VAL B CA 1
ATOM 1455 C C . VAL B 1 44 ? -12.422 6.031 -6.242 1 95.94 44 VAL B C 1
ATOM 1457 O O . VAL B 1 44 ? -13.383 6.625 -6.738 1 95.94 44 VAL B O 1
ATOM 1460 N N . ILE B 1 45 ? -11.273 6.559 -5.988 1 96.12 45 ILE B N 1
ATOM 1461 C CA . ILE B 1 45 ? -11.086 7.957 -6.355 1 96.12 45 ILE B CA 1
ATOM 1462 C C . ILE B 1 45 ? -10.164 8.047 -7.574 1 96.12 45 ILE B C 1
ATOM 1464 O O . ILE B 1 45 ? -10.312 8.945 -8.406 1 96.12 45 ILE B O 1
ATOM 1468 N N . ALA B 1 46 ? -9.227 7.168 -7.715 1 97.62 46 ALA B N 1
ATOM 1469 C CA . ALA B 1 46 ? -8.336 7.133 -8.875 1 97.62 46 ALA B CA 1
ATOM 1470 C C . ALA B 1 46 ? -7.848 5.711 -9.141 1 97.62 46 ALA B C 1
ATOM 1472 O O . ALA B 1 46 ? -7.559 4.961 -8.203 1 97.62 46 ALA B O 1
ATOM 1473 N N . GLY B 1 47 ? -7.711 5.383 -10.438 1 97.31 47 GLY B N 1
ATOM 1474 C CA . GLY B 1 47 ? -7.297 4.051 -10.844 1 97.31 47 GLY B CA 1
ATOM 1475 C C . GLY B 1 47 ? -8.461 3.127 -11.141 1 97.31 47 GLY B C 1
ATOM 1476 O O . GLY B 1 47 ? -9.562 3.588 -11.453 1 97.31 47 GLY B O 1
ATOM 1477 N N . PRO B 1 48 ? -8.055 1.82 -11.156 1 98.31 48 PRO B N 1
ATOM 1478 C CA . PRO B 1 48 ? -6.824 1.089 -10.859 1 98.31 48 PRO B CA 1
ATOM 1479 C C . PRO B 1 48 ? -5.73 1.318 -11.898 1 98.31 48 PRO B C 1
ATOM 1481 O O . PRO B 1 48 ? -6.031 1.49 -13.086 1 98.31 48 PRO B O 1
ATOM 1484 N N . MET B 1 49 ? -4.574 1.384 -11.461 1 98.44 49 MET B N 1
ATOM 1485 C CA . MET B 1 49 ? -3.367 1.323 -12.281 1 98.44 49 MET B CA 1
ATOM 1486 C C . MET B 1 49 ? -2.771 -0.081 -12.266 1 98.44 49 MET B C 1
ATOM 1488 O O . MET B 1 49 ? -2.535 -0.65 -11.203 1 98.44 49 MET B O 1
ATOM 1492 N N . VAL B 1 50 ? -2.645 -0.691 -13.461 1 98.12 50 VAL B N 1
ATOM 1493 C CA . VAL B 1 50 ? -2.076 -2.029 -13.586 1 98.12 50 VAL B CA 1
ATOM 1494 C C . VAL B 1 50 ? -0.77 -1.966 -14.375 1 98.12 50 VAL B C 1
ATOM 1496 O O . VAL B 1 50 ? -0.669 -1.239 -15.359 1 98.12 50 VAL B O 1
ATOM 1499 N N . ALA B 1 51 ? 0.219 -2.691 -13.914 1 97.69 51 ALA B N 1
ATOM 1500 C CA . ALA B 1 51 ? 1.516 -2.701 -14.586 1 97.69 51 ALA B CA 1
ATOM 1501 C C . ALA B 1 51 ? 2.137 -4.094 -14.562 1 97.69 51 ALA B C 1
ATOM 1503 O O . ALA B 1 51 ? 1.836 -4.898 -13.68 1 97.69 51 ALA B O 1
ATOM 1504 N N . THR B 1 52 ? 2.971 -4.328 -15.516 1 96.12 52 THR B N 1
ATOM 1505 C CA . THR B 1 52 ? 3.666 -5.605 -15.633 1 96.12 52 THR B CA 1
ATOM 1506 C C . THR B 1 52 ? 5.051 -5.523 -14.992 1 96.12 52 THR B C 1
ATOM 1508 O O . THR B 1 52 ? 5.816 -4.602 -15.281 1 96.12 52 THR B O 1
ATOM 1511 N N . GLU B 1 53 ? 5.191 -6.402 -14.094 1 88.38 53 GLU B N 1
ATOM 1512 C CA . GLU B 1 53 ? 6.535 -6.59 -13.562 1 88.38 53 GLU B CA 1
ATOM 1513 C C . GLU B 1 53 ? 7.309 -7.633 -14.359 1 88.38 53 GLU B C 1
ATOM 1515 O O . GLU B 1 53 ? 6.941 -8.812 -14.375 1 88.38 53 GLU B O 1
ATOM 1520 N N . GLY B 1 54 ? 8.297 -7.199 -14.945 1 85.38 54 GLY B N 1
ATOM 1521 C CA . GLY B 1 54 ? 9.086 -8.102 -15.766 1 85.38 54 GLY B CA 1
ATOM 1522 C C . GLY B 1 54 ? 10.109 -8.891 -14.969 1 85.38 54 GLY B C 1
ATOM 1523 O O . GLY B 1 54 ? 9.992 -9.016 -13.742 1 85.38 54 GLY B O 1
ATOM 1524 N N . GLY B 1 55 ? 11.016 -9.648 -15.656 1 81.81 55 GLY B N 1
ATOM 1525 C CA . GLY B 1 55 ? 12.047 -10.461 -15.023 1 81.81 55 GLY B CA 1
ATOM 1526 C C . GLY B 1 55 ? 11.859 -11.953 -15.258 1 81.81 55 GLY B C 1
ATOM 1527 O O . GLY B 1 55 ? 11.117 -12.352 -16.156 1 81.81 55 GLY B O 1
ATOM 1528 N N . PRO B 1 56 ? 12.648 -12.656 -14.477 1 83.81 56 PRO B N 1
ATOM 1529 C CA . PRO B 1 56 ? 12.477 -14.109 -14.586 1 83.81 56 PRO B CA 1
ATOM 1530 C C . PRO B 1 56 ? 11.109 -14.578 -14.109 1 83.81 56 PRO B C 1
ATOM 1532 O O . PRO B 1 56 ? 10.398 -13.836 -13.422 1 83.81 56 PRO B O 1
ATOM 1535 N N . PRO B 1 57 ? 10.734 -15.789 -14.461 1 82.81 57 PRO B N 1
ATOM 1536 C CA . PRO B 1 57 ? 9.391 -16.297 -14.164 1 82.81 57 PRO B CA 1
ATOM 1537 C C . PRO B 1 57 ? 9.047 -16.219 -12.68 1 82.81 57 PRO B C 1
ATOM 1539 O O . PRO B 1 57 ? 7.887 -15.984 -12.328 1 82.81 57 PRO B O 1
ATOM 1542 N N . GLU B 1 58 ? 9.984 -16.422 -11.781 1 79.69 58 GLU B N 1
ATOM 1543 C CA . GLU B 1 58 ? 9.703 -16.422 -10.344 1 79.69 58 GLU B CA 1
ATOM 1544 C C . GLU B 1 58 ? 9.492 -15.016 -9.82 1 79.69 58 GLU B C 1
ATOM 1546 O O . GLU B 1 58 ? 9.062 -14.828 -8.672 1 79.69 58 GLU B O 1
ATOM 1551 N N . ARG B 1 59 ? 9.664 -14.031 -10.719 1 82.06 59 ARG B N 1
ATOM 1552 C CA . ARG B 1 59 ? 9.469 -12.648 -10.281 1 82.06 59 ARG B CA 1
ATOM 1553 C C . ARG B 1 59 ? 8.523 -11.906 -11.219 1 82.06 59 ARG B C 1
ATOM 1555 O O . ARG B 1 59 ? 8.117 -10.781 -10.93 1 82.06 59 ARG B O 1
ATOM 1562 N N . ALA B 1 60 ? 8.234 -12.539 -12.266 1 89.06 60 ALA B N 1
ATOM 1563 C CA . ALA B 1 60 ? 7.371 -11.906 -13.258 1 89.06 60 ALA B CA 1
ATOM 1564 C C . ALA B 1 60 ? 5.906 -11.977 -12.836 1 89.06 60 ALA B C 1
ATOM 1566 O O . ALA B 1 60 ? 5.449 -12.992 -12.305 1 89.06 60 ALA B O 1
ATOM 1567 N N . GLY B 1 61 ? 5.211 -10.914 -13 1 93.5 61 GLY B N 1
ATOM 1568 C CA . GLY B 1 61 ? 3.799 -10.828 -12.672 1 93.5 61 GLY B CA 1
ATOM 1569 C C . GLY B 1 61 ? 3.203 -9.461 -12.945 1 93.5 61 GLY B C 1
ATOM 1570 O O . GLY B 1 61 ? 3.57 -8.805 -13.922 1 93.5 61 GLY B O 1
ATOM 1571 N N . LYS B 1 62 ? 2.15 -9.156 -12.234 1 96.69 62 LYS B N 1
ATOM 1572 C CA . LYS B 1 62 ? 1.483 -7.867 -12.398 1 96.69 62 LYS B CA 1
ATOM 1573 C C . LYS B 1 62 ? 1.148 -7.242 -11.047 1 96.69 62 LYS B C 1
ATOM 1575 O O . LYS B 1 62 ? 0.94 -7.957 -10.062 1 96.69 62 LYS B O 1
ATOM 1580 N N . SER B 1 63 ? 1.179 -5.984 -11.039 1 97.25 63 SER B N 1
ATOM 1581 C CA . SER B 1 63 ? 0.71 -5.207 -9.898 1 97.25 63 SER B CA 1
ATOM 1582 C C . SER B 1 63 ? -0.501 -4.355 -10.266 1 97.25 63 SER B C 1
ATOM 1584 O O . SER B 1 63 ? -0.572 -3.812 -11.375 1 97.25 63 SER B O 1
ATOM 1586 N N . ALA B 1 64 ? -1.42 -4.266 -9.398 1 98.31 64 ALA B N 1
ATOM 1587 C CA . ALA B 1 64 ? -2.58 -3.389 -9.531 1 98.31 64 ALA B CA 1
ATOM 1588 C C . ALA B 1 64 ? -2.795 -2.576 -8.258 1 98.31 64 ALA B C 1
ATOM 1590 O O . ALA B 1 64 ? -2.803 -3.129 -7.152 1 98.31 64 ALA B O 1
ATOM 1591 N N . VAL B 1 65 ? -2.953 -1.259 -8.445 1 98.38 65 VAL B N 1
ATOM 1592 C CA . VAL B 1 65 ? -3.176 -0.392 -7.297 1 98.38 65 VAL B CA 1
ATOM 1593 C C . VAL B 1 65 ? -4.352 0.543 -7.57 1 98.38 65 VAL B C 1
ATOM 1595 O O . VAL B 1 65 ? -4.598 0.92 -8.719 1 98.38 65 VAL B O 1
ATOM 1598 N N . VAL B 1 66 ? -5.066 0.885 -6.551 1 98.44 66 VAL B N 1
ATOM 1599 C CA . VAL B 1 66 ? -6.191 1.809 -6.629 1 98.44 66 VAL B CA 1
ATOM 1600 C C . VAL B 1 66 ? -6.18 2.744 -5.422 1 98.44 66 VAL B C 1
ATOM 1602 O O . VAL B 1 66 ? -5.848 2.326 -4.309 1 98.44 66 VAL B O 1
ATOM 1605 N N . ILE B 1 67 ? -6.434 3.996 -5.664 1 98.06 67 ILE B N 1
ATOM 1606 C CA . ILE B 1 67 ? -6.59 4.961 -4.578 1 98.06 67 ILE B CA 1
ATOM 1607 C C . ILE B 1 67 ? -8.055 5.047 -4.172 1 98.06 67 ILE B C 1
ATOM 1609 O O . ILE B 1 67 ? -8.938 5.227 -5.02 1 98.06 67 ILE B O 1
ATOM 1613 N N . LEU B 1 68 ? -8.25 4.914 -2.928 1 95.81 68 LEU B N 1
ATOM 1614 C CA . LEU B 1 68 ? -9.586 4.961 -2.344 1 95.81 68 LEU B CA 1
ATOM 1615 C C . LEU B 1 68 ? -9.844 6.312 -1.692 1 95.81 68 LEU B C 1
ATOM 1617 O O . LEU B 1 68 ? -8.906 7.055 -1.391 1 95.81 68 LEU B O 1
ATOM 1621 N N . ALA B 1 69 ? -11.125 6.664 -1.475 1 86.56 69 ALA B N 1
ATOM 1622 C CA . ALA B 1 69 ? -11.445 7.828 -0.653 1 86.56 69 ALA B CA 1
ATOM 1623 C C . ALA B 1 69 ? -10.852 7.691 0.747 1 86.56 69 ALA B C 1
ATOM 1625 O O . ALA B 1 69 ? -10.531 8.695 1.392 1 86.56 69 ALA B O 1
ATOM 1626 N N . GLU B 1 70 ? -10.516 6.422 1.052 1 74 70 GLU B N 1
ATOM 1627 C CA . GLU B 1 70 ? -10.047 6.078 2.391 1 74 70 GLU B CA 1
ATOM 1628 C C . GLU B 1 70 ? -8.672 5.426 2.338 1 74 70 GLU B C 1
ATOM 1630 O O . GLU B 1 70 ? -8.414 4.445 3.041 1 74 70 GLU B O 1
ATOM 1635 N N . SER B 1 71 ? -7.82 5.711 1.499 1 93.81 71 SER B N 1
ATOM 1636 C CA . SER B 1 71 ? -6.449 5.234 1.385 1 93.81 71 SER B CA 1
ATOM 1637 C C . SER B 1 71 ? -6.23 4.48 0.076 1 93.81 71 SER B C 1
ATOM 1639 O O . SER B 1 71 ? -6.406 5.043 -1.007 1 93.81 71 SER B O 1
ATOM 1641 N N . HIS B 1 72 ? -5.711 3.129 0.183 1 97.69 72 HIS B N 1
ATOM 1642 C CA . HIS B 1 72 ? -5.438 2.467 -1.087 1 97.69 72 HIS B CA 1
ATOM 1643 C C . HIS B 1 72 ? -5.539 0.951 -0.951 1 97.69 72 HIS B C 1
ATOM 1645 O O . HIS B 1 72 ? -5.605 0.426 0.163 1 97.69 72 HIS B O 1
ATOM 1651 N N . ALA B 1 73 ? -5.656 0.28 -2.041 1 98.31 73 ALA B N 1
ATOM 1652 C CA . ALA B 1 73 ? -5.512 -1.17 -2.137 1 98.31 73 ALA B CA 1
ATOM 1653 C C . ALA B 1 73 ? -4.531 -1.551 -3.242 1 98.31 73 ALA B C 1
ATOM 1655 O O . ALA B 1 73 ? -4.438 -0.863 -4.262 1 98.31 73 ALA B O 1
ATOM 1656 N N . ALA B 1 74 ? -3.809 -2.621 -3.021 1 98.44 74 ALA B N 1
ATOM 1657 C CA . ALA B 1 74 ? -2.832 -3.109 -3.994 1 98.44 74 ALA B CA 1
ATOM 1658 C C . ALA B 1 74 ? -2.779 -4.633 -4 1 98.44 74 ALA B C 1
ATOM 1660 O O . ALA B 1 74 ? -2.939 -5.27 -2.957 1 98.44 74 ALA B O 1
ATOM 1661 N N . ILE B 1 75 ? -2.553 -5.184 -5.137 1 98.38 75 ILE B N 1
ATOM 1662 C CA . ILE B 1 75 ? -2.24 -6.605 -5.246 1 98.38 75 ILE B CA 1
ATOM 1663 C C . ILE B 1 75 ? -1.022 -6.797 -6.148 1 98.38 75 ILE B C 1
ATOM 1665 O O . ILE B 1 75 ? -0.802 -6.02 -7.078 1 98.38 75 ILE B O 1
ATOM 1669 N N . HIS B 1 76 ? -0.217 -7.723 -5.891 1 97.06 76 HIS B N 1
ATOM 1670 C CA . HIS B 1 76 ? 0.907 -8.18 -6.695 1 97.06 76 HIS B CA 1
ATOM 1671 C C . HIS B 1 76 ? 0.796 -9.672 -6.996 1 97.06 76 HIS B C 1
ATOM 1673 O O . HIS B 1 76 ? 0.753 -10.492 -6.078 1 97.06 76 HIS B O 1
ATOM 1679 N N . THR B 1 77 ? 0.696 -9.992 -8.25 1 96.94 77 THR B N 1
ATOM 1680 C CA . THR B 1 77 ? 0.423 -11.359 -8.664 1 96.94 77 THR B CA 1
ATOM 1681 C C . THR B 1 77 ? 1.665 -12 -9.273 1 96.94 77 THR B C 1
ATOM 1683 O O . THR B 1 77 ? 2.416 -11.344 -9.992 1 96.94 77 THR B O 1
ATOM 1686 N N . TYR B 1 78 ? 1.875 -13.234 -8.93 1 94.25 78 TYR B N 1
ATOM 1687 C CA . TYR B 1 78 ? 2.951 -14.062 -9.461 1 94.25 78 TYR B CA 1
ATOM 1688 C C . TYR B 1 78 ? 2.416 -15.398 -9.969 1 94.25 78 TYR B C 1
ATOM 1690 O O . TYR B 1 78 ? 2.521 -16.422 -9.281 1 94.25 78 TYR B O 1
ATOM 1698 N N . PRO B 1 79 ? 1.948 -15.35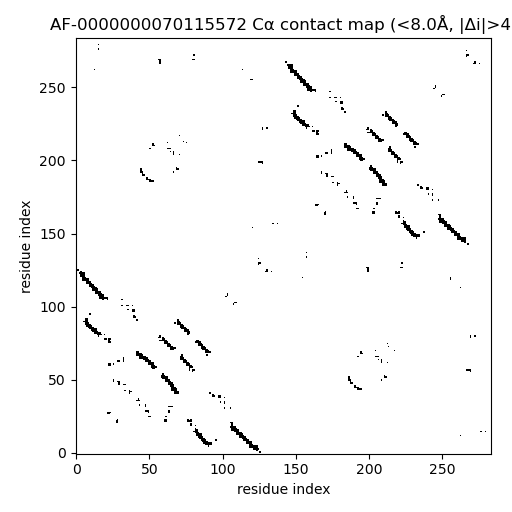2 -11.219 1 94.19 79 PRO B N 1
ATOM 1699 C CA . PRO B 1 79 ? 1.243 -16.531 -11.75 1 94.19 79 PRO B CA 1
ATOM 1700 C C . PRO B 1 79 ? 2.111 -17.781 -11.766 1 94.19 79 PRO B C 1
ATOM 1702 O O . PRO B 1 79 ? 1.623 -18.875 -11.477 1 94.19 79 PRO B O 1
ATOM 1705 N N . HIS B 1 80 ? 3.381 -17.703 -12.055 1 92.19 80 HIS B N 1
ATOM 1706 C CA . HIS B 1 80 ? 4.25 -18.875 -12.156 1 92.19 80 HIS B CA 1
ATOM 1707 C C . HIS B 1 80 ? 4.465 -19.516 -10.797 1 92.19 80 HIS B C 1
ATOM 1709 O O . HIS B 1 80 ? 4.719 -20.719 -10.711 1 92.19 80 HIS B O 1
ATOM 1715 N N . LEU B 1 81 ? 4.34 -18.75 -9.766 1 92.12 81 LEU B N 1
ATOM 1716 C CA . LEU B 1 81 ? 4.539 -19.266 -8.414 1 92.12 81 LEU B CA 1
ATOM 1717 C C . LEU B 1 81 ? 3.201 -19.547 -7.734 1 92.12 81 LEU B C 1
ATOM 1719 O O . LEU B 1 81 ? 3.162 -20.094 -6.633 1 92.12 81 LEU B O 1
ATOM 1723 N N . ARG B 1 82 ? 2.172 -19.047 -8.32 1 94.38 82 ARG B N 1
ATOM 1724 C CA . ARG B 1 82 ? 0.821 -19.188 -7.781 1 94.38 82 ARG B CA 1
ATOM 1725 C C . ARG B 1 82 ? 0.69 -18.469 -6.441 1 94.38 82 ARG B C 1
ATOM 1727 O O . ARG B 1 82 ? 0.243 -19.062 -5.453 1 94.38 82 ARG B O 1
ATOM 1734 N N . GLU B 1 83 ? 1.128 -17.219 -6.484 1 95.25 83 GLU B N 1
ATOM 1735 C CA . GLU B 1 83 ? 1.16 -16.375 -5.293 1 95.25 83 GLU B CA 1
ATOM 1736 C C . GLU B 1 83 ? 0.51 -15.023 -5.562 1 95.25 83 GLU B C 1
ATOM 1738 O O . GLU B 1 83 ? 0.605 -14.492 -6.672 1 95.25 83 GLU B O 1
ATOM 1743 N N . ILE B 1 84 ? -0.095 -14.453 -4.562 1 97.12 84 ILE B N 1
ATOM 1744 C CA . ILE B 1 84 ? -0.612 -13.094 -4.586 1 97.12 84 ILE B CA 1
ATOM 1745 C C . ILE B 1 84 ? -0.302 -12.398 -3.262 1 97.12 84 ILE B C 1
ATOM 1747 O O . ILE B 1 84 ? -0.519 -12.969 -2.189 1 97.12 84 ILE B O 1
ATOM 1751 N N . PHE B 1 85 ? 0.243 -11.211 -3.344 1 97.75 85 PHE B N 1
ATOM 1752 C CA . PHE B 1 85 ? 0.279 -10.32 -2.191 1 97.75 85 PHE B CA 1
ATOM 1753 C C . PHE B 1 85 ? -0.877 -9.328 -2.238 1 97.75 85 PHE B C 1
ATOM 1755 O O . PHE B 1 85 ? -1.215 -8.812 -3.305 1 97.75 85 PHE B O 1
ATOM 1762 N N . VAL B 1 86 ? -1.452 -9.031 -1.071 1 98.5 86 VAL B N 1
ATOM 1763 C CA . VAL B 1 86 ? -2.604 -8.141 -0.953 1 98.5 86 VAL B CA 1
ATOM 1764 C C . VAL B 1 86 ? -2.332 -7.086 0.116 1 98.5 86 VAL B C 1
ATOM 1766 O O . VAL B 1 86 ? -1.857 -7.406 1.208 1 98.5 86 VAL B O 1
ATOM 1769 N N . ASN B 1 87 ? -2.551 -5.887 -0.176 1 98.38 87 ASN B N 1
ATOM 1770 C CA . ASN B 1 87 ? -2.613 -4.777 0.767 1 98.38 87 ASN B CA 1
ATOM 1771 C C . ASN B 1 87 ? -3.938 -4.023 0.66 1 98.38 87 ASN B C 1
ATOM 1773 O O . ASN B 1 87 ? -4.301 -3.551 -0.418 1 98.38 87 ASN B O 1
ATOM 1777 N N . VAL B 1 88 ? -4.672 -3.889 1.729 1 98.12 88 VAL B N 1
ATOM 1778 C CA . VAL B 1 88 ? -5.863 -3.045 1.802 1 98.12 88 VAL B CA 1
ATOM 1779 C C . VAL B 1 88 ? -5.777 -2.141 3.029 1 98.12 88 VAL B C 1
ATOM 1781 O O . VAL B 1 88 ? -5.75 -2.625 4.164 1 98.12 88 VAL B O 1
ATOM 1784 N N . PHE B 1 89 ? -5.664 -0.859 2.791 1 97.62 89 PHE B N 1
ATOM 1785 C CA . PHE B 1 89 ? -5.688 0.16 3.834 1 97.62 89 PHE B CA 1
ATOM 1786 C C . PHE B 1 89 ? -6.922 1.046 3.699 1 97.62 89 PHE B C 1
ATOM 1788 O O . PHE B 1 89 ? -7.172 1.61 2.633 1 97.62 89 PHE B O 1
ATOM 1795 N N . SER B 1 90 ? -7.691 1.125 4.793 1 93.94 90 SER B N 1
ATOM 1796 C CA . SER B 1 90 ? -8.922 1.909 4.727 1 93.94 90 SER B CA 1
ATOM 1797 C C . SER B 1 90 ? -9.273 2.508 6.086 1 93.94 90 SER B C 1
ATOM 1799 O O . SER B 1 90 ? -9.047 1.882 7.125 1 93.94 90 SER B O 1
ATOM 1801 N N . CYS B 1 91 ? -9.789 3.684 6.027 1 89.12 91 CYS B N 1
ATOM 1802 C CA . CYS B 1 91 ? -10.312 4.281 7.25 1 89.12 91 CYS B CA 1
ATOM 1803 C C . CYS B 1 91 ? -11.703 3.74 7.574 1 89.12 91 CYS B C 1
ATOM 1805 O O . CYS B 1 91 ? -12.133 3.785 8.727 1 89.12 91 CYS B O 1
ATOM 1807 N N . LYS B 1 92 ? -12.422 3.334 6.527 1 89.38 92 LYS B N 1
ATOM 1808 C CA . LYS B 1 92 ? -13.711 2.674 6.723 1 89.38 92 LYS B CA 1
ATOM 1809 C C . LYS B 1 92 ? -13.523 1.191 7.039 1 89.38 92 LYS B C 1
ATOM 1811 O O . LYS B 1 92 ? -12.719 0.513 6.402 1 89.38 92 LYS B O 1
ATOM 1816 N N . PRO B 1 93 ? -14.305 0.792 7.992 1 91.25 93 PRO B N 1
ATOM 1817 C CA . PRO B 1 93 ? -14.203 -0.63 8.328 1 91.25 93 PRO B CA 1
ATOM 1818 C C . PRO B 1 93 ? -14.578 -1.541 7.164 1 91.25 93 PRO B C 1
ATOM 1820 O O . PRO B 1 93 ? -15.461 -1.205 6.371 1 91.25 93 PRO B O 1
ATOM 1823 N N . PHE B 1 94 ? -13.859 -2.672 7.027 1 95.12 94 PHE B N 1
ATOM 1824 C CA . PHE B 1 94 ? -14.164 -3.721 6.062 1 95.12 94 PHE B CA 1
ATOM 1825 C C . PHE B 1 94 ? -13.867 -5.098 6.648 1 95.12 94 PHE B C 1
ATOM 1827 O O . PHE B 1 94 ? -13.141 -5.215 7.637 1 95.12 94 PHE B O 1
ATOM 1834 N N . ARG B 1 95 ? -14.586 -6.074 6.059 1 96.19 95 ARG B N 1
ATOM 1835 C CA . ARG B 1 95 ? -14.398 -7.441 6.531 1 96.19 95 ARG B CA 1
ATOM 1836 C C . ARG B 1 95 ? -13.391 -8.188 5.668 1 96.19 95 ARG B C 1
ATOM 1838 O O . ARG B 1 95 ? -13.539 -8.242 4.441 1 96.19 95 ARG B O 1
ATOM 1845 N N . GLU B 1 96 ? -12.383 -8.766 6.352 1 97.88 96 GLU B N 1
ATOM 1846 C CA . GLU B 1 96 ? -11.422 -9.617 5.652 1 97.88 96 GLU B CA 1
ATOM 1847 C C . GLU B 1 96 ? -12.125 -10.703 4.852 1 97.88 96 GLU B C 1
ATOM 1849 O O . GLU B 1 96 ? -11.703 -11.047 3.744 1 97.88 96 GLU B O 1
ATOM 1854 N N . ALA B 1 97 ? -13.195 -11.266 5.379 1 97.88 97 ALA B N 1
ATOM 1855 C CA . ALA B 1 97 ? -13.945 -12.336 4.723 1 97.88 97 ALA B CA 1
ATOM 1856 C C . ALA B 1 97 ? -14.445 -11.891 3.352 1 97.88 97 ALA B C 1
ATOM 1858 O O . ALA B 1 97 ? -14.508 -12.695 2.416 1 97.88 97 ALA B O 1
ATOM 1859 N N . ASP B 1 98 ? -14.805 -10.648 3.283 1 98.19 98 ASP B N 1
ATOM 1860 C CA . ASP B 1 98 ? -15.273 -10.117 2.006 1 98.19 98 ASP B CA 1
ATOM 1861 C C . ASP B 1 98 ? -14.125 -10.023 1 1 98.19 98 ASP B C 1
ATOM 1863 O O . ASP B 1 98 ? -14.32 -10.281 -0.191 1 98.19 98 ASP B O 1
ATOM 1867 N N . VAL B 1 99 ? -12.93 -9.609 1.436 1 98.56 99 VAL B N 1
ATOM 1868 C CA . VAL B 1 99 ? -11.742 -9.578 0.59 1 98.56 99 VAL B CA 1
ATOM 1869 C C . VAL B 1 99 ? -11.445 -10.977 0.07 1 98.56 99 VAL B C 1
ATOM 1871 O O . VAL B 1 99 ? -11.273 -11.18 -1.136 1 98.56 99 VAL B O 1
ATOM 1874 N N . LEU B 1 100 ? -11.492 -11.945 0.963 1 98.62 100 LEU B N 1
ATOM 1875 C CA . LEU B 1 100 ? -11.164 -13.328 0.608 1 98.62 100 LEU B CA 1
ATOM 1876 C C . LEU B 1 100 ? -12.211 -13.906 -0.339 1 98.62 100 LEU B C 1
ATOM 1878 O O . LEU B 1 100 ? -11.875 -14.672 -1.243 1 98.62 100 LEU B O 1
ATOM 1882 N N . ALA B 1 101 ? -13.422 -13.523 -0.149 1 98.44 101 ALA B N 1
ATOM 1883 C CA . ALA B 1 101 ? -14.484 -14 -1.032 1 98.44 101 ALA B CA 1
ATOM 1884 C C . ALA B 1 101 ? -14.258 -13.523 -2.465 1 98.44 101 ALA B C 1
ATOM 1886 O O . ALA B 1 101 ? -14.508 -14.266 -3.418 1 98.44 101 ALA B O 1
ATOM 1887 N N . GLU B 1 102 ? -13.859 -12.289 -2.604 1 98.62 102 GLU B N 1
ATOM 1888 C CA . GLU B 1 102 ? -13.586 -11.766 -3.936 1 98.62 102 GLU B CA 1
ATOM 1889 C C . GLU B 1 102 ? -12.422 -12.5 -4.59 1 98.62 102 GLU B C 1
ATOM 1891 O O . GLU B 1 102 ? -12.43 -12.734 -5.801 1 98.62 102 GLU B O 1
ATOM 1896 N N . PHE B 1 103 ? -11.406 -12.844 -3.785 1 98.75 103 PHE B N 1
ATOM 1897 C CA . PHE B 1 103 ? -10.289 -13.594 -4.344 1 98.75 103 PHE B CA 1
ATOM 1898 C C . PHE B 1 103 ? -10.711 -15 -4.73 1 98.75 103 PHE B C 1
ATOM 1900 O O . PHE B 1 103 ? -10.242 -15.547 -5.734 1 98.75 103 PHE B O 1
ATOM 1907 N N . ARG B 1 104 ? -11.57 -15.625 -3.969 1 98.5 104 ARG B N 1
ATOM 1908 C CA . ARG B 1 104 ? -12.07 -16.938 -4.332 1 98.5 104 ARG B CA 1
ATOM 1909 C C . ARG B 1 104 ? -12.812 -16.906 -5.664 1 98.5 104 ARG B C 1
ATOM 1911 O O . ARG B 1 104 ? -12.703 -17.828 -6.473 1 98.5 104 ARG B O 1
ATOM 1918 N N . ARG B 1 105 ? -13.523 -15.875 -5.879 1 98.06 105 ARG B N 1
ATOM 1919 C CA . ARG B 1 105 ? -14.219 -15.703 -7.148 1 98.06 105 ARG B CA 1
ATOM 1920 C C . ARG B 1 105 ? -13.227 -15.562 -8.305 1 98.06 105 ARG B C 1
ATOM 1922 O O . ARG B 1 105 ? -13.453 -16.094 -9.391 1 98.06 105 ARG B O 1
ATOM 1929 N N . LEU B 1 106 ? -12.156 -14.883 -8.062 1 97.69 106 LEU B N 1
ATOM 1930 C CA . LEU B 1 106 ? -11.172 -14.578 -9.094 1 97.69 106 LEU B CA 1
ATOM 1931 C C . LEU B 1 106 ? -10.336 -15.805 -9.438 1 97.69 106 LEU B C 1
ATOM 1933 O O . LEU B 1 106 ? -10.086 -16.094 -10.609 1 97.69 106 LEU B O 1
ATOM 1937 N N . VAL B 1 107 ? -9.906 -16.625 -8.367 1 98.19 107 VAL B N 1
ATOM 1938 C CA . VAL B 1 107 ? -8.82 -17.562 -8.633 1 98.19 107 VAL B CA 1
ATOM 1939 C C . VAL B 1 107 ? -9.195 -18.953 -8.125 1 98.19 107 VAL B C 1
ATOM 1941 O O . VAL B 1 107 ? -8.406 -19.891 -8.219 1 98.19 107 VAL B O 1
ATOM 1944 N N . GLY B 1 108 ? -10.328 -19.062 -7.586 1 97.75 108 GLY B N 1
ATOM 1945 C CA . GLY B 1 108 ? -10.695 -20.344 -6.992 1 97.75 108 GLY B CA 1
ATOM 1946 C C . GLY B 1 108 ? -10.086 -20.562 -5.621 1 97.75 108 GLY B C 1
ATOM 1947 O O . GLY B 1 108 ? -10.141 -19.688 -4.762 1 97.75 108 GLY B O 1
ATOM 1948 N N . ASP B 1 109 ? -9.523 -21.75 -5.363 1 97.62 109 ASP B N 1
ATOM 1949 C CA . ASP B 1 109 ? -9.008 -22.094 -4.047 1 97.62 109 ASP B CA 1
ATOM 1950 C C . ASP B 1 109 ? -7.594 -21.562 -3.85 1 97.62 109 ASP B C 1
ATOM 1952 O O . ASP B 1 109 ? -6.844 -21.406 -4.816 1 97.62 109 ASP B O 1
ATOM 1956 N N . PHE B 1 110 ? -7.289 -21.281 -2.629 1 97.75 110 PHE B N 1
ATOM 1957 C CA . PHE B 1 110 ? -5.953 -20.859 -2.223 1 97.75 110 P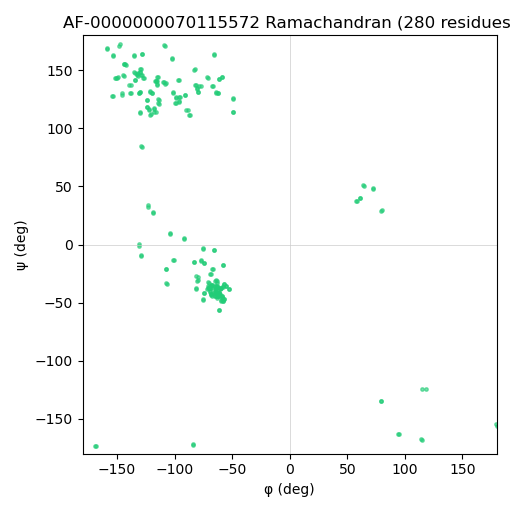HE B CA 1
ATOM 1958 C C . PHE B 1 110 ? -5.734 -21.109 -0.733 1 97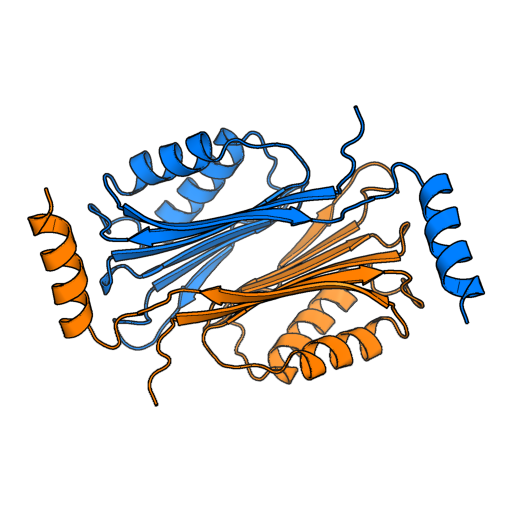.75 110 PHE B C 1
ATOM 1960 O O . PHE B 1 110 ? -6.684 -21.422 -0.005 1 97.75 110 PHE B O 1
ATOM 1967 N N . GLU B 1 111 ? -4.496 -20.984 -0.333 1 97.25 111 GLU B N 1
ATOM 1968 C CA . GLU B 1 111 ? -4.117 -20.984 1.076 1 97.25 111 GLU B CA 1
ATOM 1969 C C . GLU B 1 111 ? -3.666 -19.594 1.532 1 97.25 111 GLU B C 1
ATOM 1971 O O . GLU B 1 111 ? -2.975 -18.891 0.796 1 97.25 111 GLU B O 1
ATOM 1976 N N . ILE B 1 112 ? -4.098 -19.266 2.746 1 98.12 112 ILE B N 1
ATOM 1977 C CA . ILE B 1 112 ? -3.578 -18.047 3.354 1 98.12 112 ILE B CA 1
ATOM 1978 C C . ILE B 1 112 ? -2.277 -18.344 4.094 1 98.12 112 ILE B C 1
ATOM 1980 O O . ILE B 1 112 ? -2.291 -18.984 5.152 1 98.12 112 ILE B O 1
ATOM 1984 N N . THR B 1 113 ? -1.161 -17.812 3.562 1 97.19 113 THR B N 1
ATOM 1985 C CA . THR B 1 113 ? 0.125 -18.203 4.133 1 97.19 113 THR B CA 1
ATOM 1986 C C . THR B 1 113 ? 0.721 -17.047 4.945 1 97.19 113 THR B C 1
ATOM 1988 O O . THR B 1 113 ? 1.636 -17.266 5.742 1 97.19 113 THR B O 1
ATOM 1991 N N . GLU B 1 114 ? 0.333 -15.844 4.73 1 97.94 114 GLU B N 1
ATOM 1992 C CA . GLU B 1 114 ? 0.577 -14.688 5.582 1 97.94 114 GLU B CA 1
ATOM 1993 C C . GLU B 1 114 ? -0.695 -13.859 5.773 1 97.94 114 GLU B C 1
ATOM 1995 O O . GLU B 1 114 ? -1.483 -13.703 4.84 1 97.94 114 GLU B O 1
ATOM 2000 N N . GLN B 1 115 ? -0.877 -13.359 6.938 1 98.31 115 GLN B N 1
ATOM 2001 C CA . GLN B 1 115 ? -2.031 -12.531 7.266 1 98.31 115 GLN B CA 1
ATOM 2002 C C . GLN B 1 115 ? -1.717 -11.586 8.422 1 98.31 115 GLN B C 1
ATOM 2004 O O . GLN B 1 115 ? -1.225 -12.008 9.469 1 98.31 115 GLN B O 1
ATOM 2009 N N . ALA B 1 116 ? -1.976 -10.359 8.211 1 97.88 116 ALA B N 1
ATOM 2010 C CA . ALA B 1 116 ? -1.859 -9.367 9.273 1 97.88 116 ALA B CA 1
ATOM 2011 C C . ALA B 1 116 ? -2.916 -8.273 9.125 1 97.88 116 ALA B C 1
ATOM 2013 O O . ALA B 1 116 ? -3.156 -7.785 8.016 1 97.88 116 ALA B O 1
ATOM 2014 N N . LEU B 1 117 ? -3.615 -8.008 10.156 1 97.12 117 LEU B N 1
ATOM 2015 C CA . LEU B 1 117 ? -4.5 -6.852 10.266 1 97.12 117 LEU B CA 1
ATOM 2016 C C . LEU B 1 117 ? -3.986 -5.871 11.312 1 97.12 117 LEU B C 1
ATOM 2018 O O . LEU B 1 117 ? -3.873 -6.215 12.492 1 97.12 117 LEU B O 1
ATOM 2022 N N . ARG B 1 118 ? -3.725 -4.645 10.859 1 96.25 118 ARG B N 1
ATOM 2023 C CA . ARG B 1 118 ? -3.115 -3.674 11.758 1 96.25 118 ARG B CA 1
ATOM 2024 C C . ARG B 1 118 ? -3.93 -2.387 11.812 1 96.25 118 ARG B C 1
ATOM 2026 O O . ARG B 1 118 ? -4.441 -1.931 10.789 1 96.25 118 ARG B O 1
ATOM 2033 N N . ARG B 1 119 ? -3.939 -1.886 13 1 95.44 119 ARG B N 1
ATOM 2034 C CA . ARG B 1 119 ? -4.508 -0.551 13.156 1 95.44 119 ARG B CA 1
ATOM 2035 C C . ARG B 1 119 ? -3.504 0.523 12.758 1 95.44 119 ARG B C 1
ATOM 2037 O O . ARG B 1 119 ? -2.332 0.456 13.133 1 95.44 119 ARG B O 1
ATOM 2044 N N . ARG B 1 120 ? -3.924 1.489 12.008 1 96.19 120 ARG B N 1
ATOM 2045 C CA . ARG B 1 120 ? -3.1 2.631 11.625 1 96.19 120 ARG B CA 1
ATOM 2046 C C . ARG B 1 120 ? -3.676 3.932 12.172 1 96.19 120 ARG B C 1
ATOM 2048 O O . ARG B 1 120 ? -4.895 4.125 12.172 1 96.19 120 ARG B O 1
ATOM 2055 N N . GLY B 1 121 ? -2.779 4.77 12.602 1 94.5 121 GLY B N 1
ATOM 2056 C CA . GLY B 1 121 ? -3.223 6.051 13.133 1 94.5 121 GLY B CA 1
ATOM 2057 C C . GLY B 1 121 ? -3.893 5.938 14.484 1 94.5 121 GLY B C 1
ATOM 2058 O O . GLY B 1 121 ? -4.996 6.453 14.688 1 94.5 121 GLY B O 1
ATOM 2059 N N . GLU B 1 122 ? -3.242 5.23 15.336 1 93.88 122 GLU B N 1
ATOM 2060 C CA . GLU B 1 122 ? -3.754 5.152 16.703 1 93.88 122 GLU B CA 1
ATOM 2061 C C . GLU B 1 122 ? -3.854 6.535 17.344 1 93.88 122 GLU B C 1
ATOM 2063 O O . GLU B 1 122 ? -3.027 7.41 17.062 1 93.88 122 GLU B O 1
ATOM 2068 N N . GLU B 1 123 ? -4.871 6.738 18.156 1 89.25 123 GLU B N 1
ATOM 2069 C CA . GLU B 1 123 ? -5.129 8.016 18.797 1 89.25 123 GLU B CA 1
ATOM 2070 C C . GLU B 1 123 ? -5.301 9.133 17.781 1 89.25 123 GLU B C 1
ATOM 2072 O O . GLU B 1 123 ? -4.773 10.234 17.953 1 89.25 123 GLU B O 1
ATOM 2077 N N . TRP B 1 124 ? -5.918 8.773 16.719 1 88.25 124 TRP B N 1
ATOM 2078 C CA . TRP B 1 124 ? -6.168 9.75 15.656 1 88.25 124 TRP B CA 1
ATOM 2079 C C . TRP B 1 124 ? -7.09 10.867 16.141 1 88.25 124 TRP B C 1
ATOM 2081 O O . TRP B 1 124 ? -8.141 10.594 16.734 1 88.25 124 TRP B O 1
ATOM 2091 N N . PRO B 1 125 ? -6.605 12.062 15.867 1 81.12 125 PRO B N 1
ATOM 2092 C CA . PRO B 1 125 ? -7.457 13.148 16.359 1 81.12 125 PRO B CA 1
ATOM 2093 C C . PRO B 1 125 ? -8.805 13.203 15.641 1 81.12 125 PRO B C 1
ATOM 2095 O O . PRO B 1 125 ? -8.867 13.094 14.414 1 81.12 125 PRO B O 1
ATOM 2098 N N . ARG B 1 126 ? -9.828 13.391 16.375 1 74.38 126 ARG B N 1
ATOM 2099 C CA . ARG B 1 126 ? -11.188 13.398 15.844 1 74.38 126 ARG B CA 1
ATOM 2100 C C . ARG B 1 126 ? -11.516 14.734 15.195 1 74.38 126 ARG B C 1
ATOM 2102 O O . ARG B 1 126 ? -12.398 14.82 14.336 1 74.38 126 ARG B O 1
ATOM 2109 N N . ASP B 1 127 ? -10.914 15.672 15.727 1 74.88 127 ASP B N 1
ATOM 2110 C CA . ASP B 1 127 ? -11.125 17.016 15.203 1 74.88 127 ASP B CA 1
ATOM 2111 C C . ASP B 1 127 ? -9.859 17.875 15.359 1 74.88 127 ASP B C 1
ATOM 2113 O O . ASP B 1 127 ? -8.859 17.406 15.906 1 74.88 127 ASP B O 1
ATOM 2117 N N . LEU B 1 128 ? -9.984 18.984 14.742 1 76.81 128 LEU B N 1
ATOM 2118 C CA . LEU B 1 128 ? -8.812 19.859 14.688 1 76.81 128 LEU B CA 1
ATOM 2119 C C . LEU B 1 128 ? -8.406 20.312 16.078 1 76.81 128 LEU B C 1
ATOM 2121 O O . LEU B 1 128 ? -7.234 20.609 16.328 1 76.81 128 LEU B O 1
ATOM 2125 N N . THR B 1 129 ? -9.352 20.422 16.891 1 71.25 129 THR B N 1
ATOM 2126 C CA . THR B 1 129 ? -9.055 20.812 18.266 1 71.25 129 THR B CA 1
ATOM 2127 C C . THR B 1 129 ? -8.188 19.75 18.938 1 71.25 129 THR B C 1
ATOM 2129 O O . THR B 1 129 ? -7.207 20.078 19.609 1 71.25 129 THR B O 1
ATOM 2132 N N . ALA B 1 130 ? -8.609 18.609 18.734 1 72.25 130 ALA B N 1
ATOM 2133 C CA . ALA B 1 130 ? -7.832 17.5 19.281 1 72.25 130 ALA B CA 1
ATOM 2134 C C . ALA B 1 130 ? -6.438 17.453 18.656 1 72.25 130 ALA B C 1
ATOM 2136 O O . ALA B 1 130 ? -5.457 17.125 19.344 1 72.25 130 ALA B O 1
ATOM 2137 N N . ALA B 1 131 ? -6.359 17.844 17.422 1 72.5 131 ALA B N 1
ATOM 2138 C CA . ALA B 1 131 ? -5.078 17.844 16.719 1 72.5 131 ALA B CA 1
ATOM 2139 C C . ALA B 1 131 ? -4.137 18.891 17.312 1 72.5 131 ALA B C 1
ATOM 2141 O O . ALA B 1 131 ? -2.938 18.656 17.469 1 72.5 131 ALA B O 1
ATOM 2142 N N . GLY B 1 132 ? -4.684 19.969 17.531 1 71.12 132 GLY B N 1
ATOM 2143 C CA . GLY B 1 132 ? -3.908 21.047 18.125 1 71.12 132 GLY B CA 1
ATOM 2144 C C . GLY B 1 132 ? -3.281 20.656 19.453 1 71.12 132 GLY B C 1
ATOM 2145 O O . GLY B 1 132 ? -2.148 21.047 19.75 1 71.12 132 GLY B O 1
ATOM 2146 N N . ARG B 1 133 ? -3.98 19.859 20.141 1 69.25 133 ARG B N 1
ATOM 2147 C CA . ARG B 1 133 ? -3.479 19.406 21.438 1 69.25 133 ARG B CA 1
ATOM 2148 C C . ARG B 1 133 ? -2.314 18.438 21.266 1 69.25 133 ARG B C 1
ATOM 2150 O O . ARG B 1 133 ? -1.349 18.469 22.031 1 69.25 133 ARG B O 1
ATOM 2157 N N . LEU B 1 134 ? -2.451 17.625 20.266 1 63.69 134 LEU B N 1
ATOM 2158 C CA . LEU B 1 134 ? -1.411 16.641 19.984 1 63.69 134 LEU B CA 1
ATOM 2159 C C . LEU B 1 134 ? -0.105 17.328 19.594 1 63.69 134 LEU B C 1
ATOM 2161 O O . LEU B 1 134 ? 0.971 16.922 20.031 1 63.69 134 LEU B O 1
ATOM 2165 N N . TRP B 1 135 ? -0.219 18.359 18.922 1 64.44 135 TRP B N 1
ATOM 2166 C CA . TRP B 1 135 ? 0.966 19.047 18.406 1 64.44 135 TRP B CA 1
ATOM 2167 C C . TRP B 1 135 ? 1.591 19.938 19.484 1 64.44 135 TRP B C 1
ATOM 2169 O O . TRP B 1 135 ? 2.816 20.016 19.594 1 64.44 135 TRP B O 1
ATOM 2179 N N . ARG B 1 136 ? 0.732 20.562 20.281 1 59.69 136 ARG B N 1
ATOM 2180 C CA . ARG B 1 136 ? 1.236 21.391 21.375 1 59.69 136 ARG B CA 1
ATOM 2181 C C . ARG B 1 136 ? 1.902 20.516 22.438 1 59.69 136 ARG B C 1
ATOM 2183 O O . ARG B 1 136 ? 2.904 20.922 23.047 1 59.69 136 ARG B O 1
ATOM 2190 N N . GLY B 1 137 ? 1.339 19.438 22.547 1 50.62 137 GLY B N 1
ATOM 2191 C CA . GLY B 1 137 ? 1.947 18.531 23.516 1 50.62 137 GLY B CA 1
ATOM 2192 C C . GLY B 1 137 ? 3.283 17.984 23.062 1 50.62 137 GLY B C 1
ATOM 2193 O O . GLY B 1 137 ? 4.129 17.641 23.891 1 50.62 137 GLY B O 1
ATOM 2194 N N . HIS B 1 138 ? 3.369 17.75 21.844 1 50.59 138 HIS B N 1
ATOM 2195 C CA . HIS B 1 138 ? 4.641 17.266 21.312 1 50.59 138 HIS B CA 1
ATOM 2196 C C . HIS B 1 138 ? 5.699 18.359 21.344 1 50.59 138 HIS B C 1
ATOM 2198 O O . HIS B 1 138 ? 6.887 18.078 21.516 1 50.59 138 HIS B O 1
ATOM 2204 N N . ARG B 1 139 ? 5.414 19.688 21.172 1 47.22 139 ARG B N 1
ATOM 2205 C CA . ARG B 1 139 ? 6.363 20.781 21.297 1 47.22 139 ARG B CA 1
ATOM 2206 C C . ARG B 1 139 ? 6.879 20.906 22.719 1 47.22 139 ARG B C 1
ATOM 2208 O O . ARG B 1 139 ? 8.031 21.281 22.938 1 47.22 139 ARG B O 1
ATOM 2215 N N . VAL B 1 140 ? 6.055 20.766 23.688 1 42.66 140 VAL B N 1
ATOM 2216 C CA . VAL B 1 140 ? 6.539 21.078 25.031 1 42.66 140 VAL B CA 1
ATOM 2217 C C . VAL B 1 140 ? 7.594 20.047 25.438 1 42.66 140 VAL B C 1
ATOM 2219 O O . VAL B 1 140 ? 8.25 20.219 26.469 1 42.66 140 VAL B O 1
ATOM 2222 N N . GLY B 1 141 ? 7.566 18.906 24.797 1 32.88 141 GLY B N 1
ATOM 2223 C CA . GLY B 1 141 ? 8.633 18.078 25.359 1 32.88 141 GLY B CA 1
ATOM 2224 C C . GLY B 1 141 ? 10.008 18.469 24.875 1 32.88 141 GLY B C 1
ATOM 2225 O O . GLY B 1 141 ? 10.992 17.781 25.141 1 32.88 141 GLY B O 1
ATOM 2226 N N . THR B 1 142 ? 10.141 19.281 23.812 1 29.34 142 THR B N 1
ATOM 2227 C CA . THR B 1 142 ? 11.523 19.734 23.703 1 29.34 142 THR B CA 1
ATOM 2228 C C . THR B 1 142 ? 11.789 20.922 24.625 1 29.34 142 THR B C 1
ATOM 2230 O O . THR B 1 142 ? 10.898 21.719 24.875 1 29.34 142 THR B O 1
#

pLDDT: mean 90.09, std 14.46, range [29.34, 98.75]

Sequence (284 aa):
MGNDHYGDELTLRLSGIADVTALDDDQALTRFMRELVQRIGMTVIAGPMVATEGGPPERAGKSAVVILAESHAAIHTYPHLREIFVNVFSCKPFREADVLAEFRRLVGDFEITEQALRRRGEEWPRDLTAAGRLWRGHRVGTMGNDHYGDELTLRLSGIADVTALDDDQALTRFMRELVQRIGMTVIAGPMVATEGGPPERAGKSAVVILAESHAAIHTYPHLREIFVNVFSCKPFREADVLAEFRRLVGDFEITEQALRRRGEEWPRDLTAAGRLWRGHRVGT

Foldseek 3Di:
DQPLFQWKKKKWKWAPFQALPLFAPPVSVQVLVVVLCVLFPWAFDDDFDKDWDDDDLQGTTMKTKTQTPFGIKMKTGRSSRRMMIIIDIGSDDGDPVSNVVSVCVSGNDTDTPDIDMDTHGRSPDPDVVSVVVVVVVVVVVD/DQPLFQWKKKKWKWAPFQALPLFAPPVSVQVLVVVLCVLFPWAFDDDFDKDWDDDDLQGTTMKTKTQTPFGIKMKTGRSSRRMMIIIDIGSDDGDPVSNVVSVCVSGNDTDTPDIDMDTHGRSPDPDVVSVVVVVVVVVVVD

InterPro domains:
  IPR003826 S-adenosylmethionine decarboxylase family, prokaryotic [PF02675] (19-111)
  IPR003826 S-adenosylmethionine decarboxylase family, prokaryotic [PTHR33866] (5-101)
  IPR016067 S-adenosylmethionine decarboxylase, core [SSF56276] (7-102)